Protein AF-A0AAF0D1A7-F1 (afdb_monomer)

InterPro domains:
  IPR000644 CBS domain [PF00571] (4-58)
  IPR000644 CBS domain [PF00571] (69-121)
  IPR000644 CBS domain [PS51371] (8-66)
  IPR000644 CBS domain [PS51371] (73-131)
  IPR000644 CBS domain [SM00116] (11-59)
  IPR000644 CBS domain [SM00116] (76-124)
  IPR010185 NADPH-dependent F420 reductase [TIGR01915] (140-358)
  IPR028939 Pyrroline-5-carboxylate reductase, catalytic, N-terminal [PF03807] (140-241)
  IPR036291 NAD(P)-binding domain superfamily [SSF51735] (140-350)
  IPR046342 CBS domain superfamily [G3DSA:3.10.580.10] (1-123)
  IPR046342 CBS domain superfamily [SSF54631] (1-121)
  IPR051257 Diverse Function CBS-Domain-Containing Protein [PTHR43080] (2-121)

Nearest PDB structures (foldseek):
  2p9m-assembly2_C  TM=9.287E-01  e=1.015E-09  Methanocaldococcus jannaschii DSM 2661
  4o9k-assembly1_B  TM=9.093E-01  e=8.983E-10  Methylococcus capsulatus str. Bath
  2p9m-assembly1_A  TM=9.188E-01  e=2.239E-09  Methanocaldococcus jannaschii DSM 2661
  2yzi-assembly1_A  TM=9.069E-01  e=2.856E-09  Pyrococcus horikoshii
  2o16-assembly2_B  TM=8.679E-01  e=8.545E-09  Vibrio cholerae

Solvent-accessible surface area (backbone atoms only — not comparable to full-atom values): 18966 Å² total; per-residue (Å²): 131,79,32,34,62,80,54,36,40,68,88,68,42,73,44,45,73,72,39,24,41,43,57,50,50,50,48,30,68,78,43,98,41,67,46,30,38,26,22,46,98,84,61,38,77,64,24,37,38,40,59,66,42,53,53,51,38,54,77,69,66,54,56,44,81,74,39,36,37,74,84,62,37,45,67,85,66,65,68,45,49,39,83,36,49,52,64,55,55,51,49,53,26,62,77,70,71,42,62,65,36,42,20,21,51,98,84,60,37,76,64,31,36,39,36,59,63,46,53,66,71,33,69,69,45,59,73,68,76,73,56,60,81,88,62,58,82,65,50,34,34,16,27,34,38,21,84,39,63,49,25,42,7,52,47,52,47,42,23,73,67,60,19,36,31,28,27,12,21,98,43,48,68,61,13,42,55,48,30,52,52,53,44,53,60,37,45,75,72,80,37,90,55,52,62,43,53,27,36,41,49,56,34,41,55,74,27,45,32,38,33,44,44,50,61,52,88,48,50,64,66,48,50,68,63,29,47,92,28,50,39,67,85,24,37,35,39,29,39,38,48,48,70,34,78,43,98,85,72,48,51,36,69,61,89,65,98,60,29,60,43,48,52,51,32,67,71,35,48,88,43,41,32,47,48,32,24,34,59,50,45,58,40,31,77,55,41,61,37,80,85,56,80,40,83,29,49,36,55,36,14,20,75,51,69,67,59,42,52,53,52,38,52,61,40,50,66,36,66,63,32,41,55,39,86,50,51,44,42,83,46,34,43,61,48,36,53,51,27,29,50,37,52,42,52,10,58,77,70,75,39,85,69,48,60,46,72,90,131

Secondary structure (DSSP, 8-state):
--BHHHH-BSS-EEEETT-BHHHHHHHHHHSS-SEEEEE-TTSBEEEEEEHHHHHHHHHTT--TTTSBGGGT-B-SPPEEETTSBHHHHHHHHHHHT-SEEEEE-TTSBEEEEEEHHHHHT-HHHHHTSS--SSS-S--EEEEETTTSHHHHHHHHHHHHTT-EEEEEESSHHHHHHHHHHHHHHHHTTT----EEEEEHHHHTTT-SEEEE-S-GGGHHHHHHHHGGG--TT-EEEE----EEE-TTS-EEE---SS-HHHHHHHHHGGGS-EEEE--TTS-HHHHT-TTS----EEEEEES-HHHHHHHHHHHHTSTT-EEEE--SGGGHHHHHHHHHHHHHHHHHTT-TT------

Sequence (359 aa):
MRTVKDIMIKNFNVVTLGDSIACAYQKMKASNIDTTIVLDKKAQCVGLITIWDLLKAKALSYPFDTTPVEEIMSFPVVTITEDSSIEESISLMMNNRIKNVVVVDSDQRVVGLISAKAIVECEECIVNNKISCTIGRPYKIAIIGGTGKQGRGLALRWGKGGHHILIGSRSLENAKKIAEQLRGNLNSIGVEPKIEAGLNSEVVKDAEIIVLTIPYQSIEELILSIKDGLHEGQIIISPVVPLKMSDGGEMGIERHRISAAEKVYLMTKPLGPETVAAFHTIPAANLSRIEFPLNFDVVVAGNDAKSKKVVMKLISQIPNLRPLDGGSLKNAETLEYLTSLAINIGRKYKKPTIGLKFI

Radius of gyration: 23.68 Å; Cα contacts (8 Å, |Δi|>4): 738; chains: 1; bounding box: 57×47×62 Å

pLDDT: mean 89.88, std 11.33, range [38.16, 98.88]

Organism: Odinarchaeota yellowstonii (strain LCB_4) (NCBI:txid1841599)

Mean predicted aligned error: 13.51 Å

Foldseek 3Di:
DAFLLVQFAQDAAEDEWQQFLVNQVVSVVVDVDQKYFYAYPVQATFFIDGVVLVVVCVVVVPDRRGHTPVVRTDDDAAEDERRHHPLVVLVSCVVVVHFKHFYAYPVNHGRGIDGVVSCVPDPVSVVPPSPCRQPHPAFEEEEAVLLDLQNLLLCLQSQQLAHQYEYEDQDQVSQVVSQVVSQVVQVVVVRRGNYHYDHLQPSLLRGQEYEYPDELVCLVVSCVSNLVSFAANHEYEYLYAQWDQDPVRAIFGDDDPAGSQVVNCVSRVVSHYFTKYKDNFAFSVQSNVQPRARQAEIEIAGDDPVSSVVVQSSQPSRHNYHYDHPYHSRCNNVSSRVNSVQCRVCVVVVNRGDGHDDD

Structure (mmCIF, N/CA/C/O backbone):
data_AF-A0AAF0D1A7-F1
#
_entry.id   AF-A0AAF0D1A7-F1
#
loop_
_atom_site.group_PDB
_atom_site.id
_atom_site.type_symbol
_atom_site.label_atom_id
_atom_site.label_alt_id
_atom_site.label_comp_id
_atom_site.label_asym_id
_atom_site.label_entity_id
_atom_site.label_seq_id
_atom_site.pdbx_PDB_ins_code
_atom_site.Cartn_x
_atom_site.Cartn_y
_atom_site.Cartn_z
_atom_site.occupancy
_atom_site.B_iso_or_equiv
_atom_site.auth_seq_id
_atom_site.auth_comp_id
_atom_site.auth_asym_id
_atom_site.auth_atom_id
_atom_site.pdbx_PDB_model_num
ATOM 1 N N . MET A 1 1 ? -17.229 -21.721 22.197 1.00 63.31 1 MET A N 1
ATOM 2 C CA . MET A 1 1 ? -16.739 -20.666 21.282 1.00 63.31 1 MET A CA 1
ATOM 3 C C . MET A 1 1 ? -16.671 -19.396 22.112 1.00 63.31 1 MET A C 1
ATOM 5 O O . MET A 1 1 ? -17.624 -19.184 22.850 1.00 63.31 1 MET A O 1
ATOM 9 N N . ARG A 1 2 ? -15.558 -18.646 22.096 1.00 78.19 2 ARG A N 1
ATOM 10 C CA . ARG A 1 2 ? -15.461 -17.410 22.893 1.00 78.19 2 ARG A CA 1
ATOM 11 C C . ARG A 1 2 ? -16.502 -16.393 22.425 1.00 78.19 2 ARG A C 1
ATOM 13 O O . ARG A 1 2 ? -16.804 -16.314 21.235 1.00 78.19 2 ARG A O 1
ATOM 20 N N . THR A 1 3 ? -17.014 -15.636 23.375 1.00 91.31 3 THR A N 1
ATOM 21 C CA . THR A 1 3 ? -18.024 -14.591 23.214 1.00 91.31 3 THR A CA 1
ATOM 22 C C . THR A 1 3 ? -17.409 -13.221 23.483 1.00 91.31 3 THR A C 1
ATOM 24 O O . THR A 1 3 ? -16.263 -13.107 23.927 1.00 91.31 3 THR A O 1
ATOM 27 N N . VAL A 1 4 ? -18.172 -12.160 23.230 1.00 93.44 4 VAL A N 1
ATOM 28 C CA . VAL A 1 4 ? -17.793 -10.787 23.589 1.00 93.44 4 VAL A CA 1
ATOM 29 C C . VAL A 1 4 ? -17.446 -10.677 25.081 1.00 93.44 4 VAL A C 1
ATOM 31 O O . VAL A 1 4 ? -16.453 -10.034 25.429 1.00 93.44 4 VAL A O 1
ATOM 34 N N . LYS A 1 5 ? -18.195 -11.356 25.956 1.00 93.81 5 LYS A N 1
ATOM 35 C CA . LYS A 1 5 ? -17.996 -11.378 27.414 1.00 93.81 5 LYS A CA 1
ATOM 36 C C . LYS A 1 5 ? -16.588 -11.785 27.843 1.00 93.81 5 LYS A C 1
ATOM 38 O O . LYS A 1 5 ? -16.088 -11.283 28.852 1.00 93.81 5 LYS A O 1
ATOM 43 N N . ASP A 1 6 ? -15.957 -12.673 27.078 1.00 89.38 6 ASP A N 1
ATOM 44 C CA . ASP A 1 6 ? -14.653 -13.255 27.406 1.00 89.38 6 ASP A CA 1
ATOM 45 C C . ASP A 1 6 ? -13.489 -12.283 27.170 1.00 89.38 6 ASP A C 1
ATOM 47 O O . ASP A 1 6 ? -12.424 -12.446 27.763 1.00 89.38 6 ASP A O 1
ATOM 51 N N . ILE A 1 7 ? -13.674 -11.278 26.304 1.00 90.00 7 ILE A N 1
ATOM 52 C CA . ILE A 1 7 ? -12.601 -10.364 25.869 1.00 90.00 7 ILE A CA 1
ATOM 53 C C . ILE A 1 7 ? -12.942 -8.879 26.016 1.00 90.00 7 ILE A C 1
ATOM 55 O O . ILE A 1 7 ? -12.093 -8.023 25.761 1.00 90.00 7 ILE A O 1
ATOM 59 N N . MET A 1 8 ? -14.176 -8.542 26.397 1.00 92.31 8 MET A N 1
ATOM 60 C CA . MET A 1 8 ? -14.576 -7.152 26.580 1.00 92.31 8 MET A CA 1
ATOM 61 C C . MET A 1 8 ? -13.773 -6.464 27.688 1.00 92.31 8 MET A C 1
ATOM 63 O O . MET A 1 8 ? -13.433 -7.042 28.723 1.00 92.31 8 MET A O 1
ATOM 67 N N . ILE A 1 9 ? -13.537 -5.173 27.497 1.00 90.75 9 ILE A N 1
ATOM 68 C CA . ILE A 1 9 ? -12.948 -4.298 28.499 1.00 90.75 9 ILE A CA 1
ATOM 69 C C . ILE A 1 9 ? -14.042 -3.939 29.504 1.00 90.75 9 ILE A C 1
ATOM 71 O O . ILE A 1 9 ? -15.017 -3.272 29.157 1.00 90.75 9 ILE A O 1
ATOM 75 N N . LYS A 1 10 ? -13.869 -4.371 30.756 1.00 88.38 10 LYS A N 1
ATOM 76 C CA . LYS A 1 10 ? -14.819 -4.112 31.854 1.00 88.38 10 LYS A CA 1
ATOM 77 C C . LYS A 1 10 ? -14.567 -2.795 32.586 1.00 88.38 10 LYS A C 1
ATOM 79 O O . LYS A 1 10 ? -15.481 -2.243 33.180 1.00 88.38 10 LYS A O 1
ATOM 84 N N . ASN A 1 11 ? -13.334 -2.290 32.546 1.00 85.31 11 ASN A N 1
ATOM 85 C CA . ASN A 1 11 ? -12.976 -1.001 33.133 1.00 85.31 11 ASN A CA 1
ATOM 86 C C . ASN A 1 11 ? -12.920 0.058 32.029 1.00 85.31 11 ASN A C 1
ATOM 88 O O . ASN A 1 11 ? -11.871 0.249 31.425 1.00 85.31 11 ASN A O 1
ATOM 92 N N . PHE A 1 12 ? -14.057 0.673 31.715 1.00 89.06 12 PHE A N 1
ATOM 93 C CA . PHE A 1 12 ? -14.204 1.647 30.632 1.00 89.06 12 PHE A CA 1
ATOM 94 C C . PHE A 1 12 ? -14.479 3.053 31.172 1.00 89.06 12 PHE A C 1
ATOM 96 O O . PHE A 1 12 ? -14.993 3.233 32.275 1.00 89.06 12 PHE A O 1
ATOM 103 N N . ASN A 1 13 ? -14.149 4.069 30.374 1.00 92.25 13 ASN A N 1
ATOM 104 C CA . ASN A 1 13 ? -14.410 5.453 30.748 1.00 92.25 13 ASN A CA 1
ATOM 105 C C . ASN A 1 13 ? -15.875 5.804 30.514 1.00 92.25 13 ASN A C 1
ATOM 107 O O . ASN A 1 13 ? -16.437 5.518 29.456 1.00 92.25 13 ASN A O 1
ATOM 111 N N . VAL A 1 14 ? -16.453 6.514 31.474 1.00 93.56 14 VAL A N 1
ATOM 112 C CA . VAL A 1 14 ? -17.823 7.016 31.409 1.00 93.56 14 VAL A CA 1
ATOM 113 C C . VAL A 1 14 ? -17.830 8.502 31.710 1.00 93.56 14 VAL A C 1
ATOM 115 O O . VAL A 1 14 ? -17.121 8.927 32.611 1.00 93.56 14 VAL A O 1
ATOM 118 N N . VAL A 1 15 ? -18.650 9.281 31.022 1.00 95.75 15 VAL A N 1
ATOM 119 C CA . VAL A 1 15 ? -19.052 10.651 31.384 1.00 95.75 15 VAL A CA 1
ATOM 120 C C . VAL A 1 15 ? -20.570 10.750 31.337 1.00 95.75 15 VAL A C 1
ATOM 122 O O . VAL A 1 15 ? -21.240 9.868 30.804 1.00 95.75 15 VAL A O 1
ATOM 125 N N . THR A 1 16 ? -21.113 11.807 31.914 1.00 95.88 16 THR A N 1
ATOM 126 C CA . THR A 1 16 ? -22.546 12.094 31.923 1.00 95.88 16 THR A CA 1
ATOM 127 C C . THR A 1 16 ? -22.865 13.306 31.059 1.00 95.88 16 THR A C 1
ATOM 129 O O . THR A 1 16 ? -21.994 14.136 30.809 1.00 95.88 16 THR A O 1
ATOM 132 N N . LEU A 1 17 ? -24.109 13.409 30.587 1.00 94.31 17 LEU A N 1
ATOM 133 C CA . LEU A 1 17 ? -24.590 14.614 29.899 1.00 94.31 17 LEU A CA 1
ATOM 134 C C . LEU A 1 17 ? -24.310 15.873 30.737 1.00 94.31 17 LEU A C 1
ATOM 136 O O . LEU A 1 17 ? -24.586 15.894 31.939 1.00 94.31 17 LEU A O 1
ATOM 140 N N . GLY A 1 18 ? -23.774 16.909 30.094 1.00 94.06 18 GLY A N 1
ATOM 141 C CA . GLY A 1 18 ? -23.332 18.152 30.725 1.00 94.06 18 GLY A CA 1
ATOM 142 C C . GLY A 1 18 ? -21.882 18.153 31.226 1.0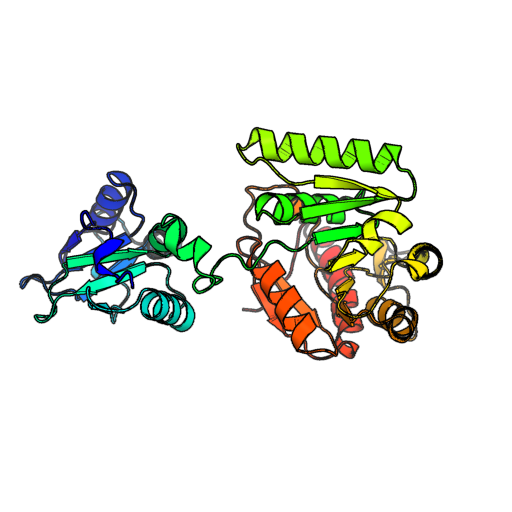0 94.06 18 GLY A C 1
ATOM 143 O O . GLY A 1 18 ? -21.360 19.230 31.513 1.00 94.06 18 GLY A O 1
ATOM 144 N N . ASP A 1 19 ? -21.200 17.000 31.300 1.00 97.25 19 ASP A N 1
ATOM 145 C CA . ASP A 1 19 ? -19.746 16.982 31.511 1.00 97.25 19 ASP A CA 1
ATOM 146 C C . ASP A 1 19 ? -19.040 17.677 30.340 1.00 97.25 19 ASP A C 1
ATOM 148 O O . ASP A 1 19 ? -19.495 17.619 29.200 1.00 97.25 19 ASP A O 1
ATOM 152 N N . SER A 1 20 ? -17.896 18.313 30.594 1.00 97.50 20 SER A N 1
ATOM 153 C CA . SER A 1 20 ? -17.156 19.000 29.536 1.00 97.50 20 SER A CA 1
ATOM 154 C C . SER A 1 20 ? -16.323 18.050 28.669 1.00 97.50 20 SER A C 1
ATOM 156 O O . SER A 1 20 ? -15.913 16.964 29.096 1.00 97.50 20 SER A O 1
ATOM 158 N N . ILE A 1 21 ? -15.975 18.494 27.457 1.00 97.06 21 ILE A N 1
ATOM 159 C CA . ILE A 1 21 ? -14.998 17.814 26.588 1.00 97.06 21 ILE A CA 1
ATOM 160 C C . ILE A 1 21 ? -13.680 17.557 27.343 1.00 97.06 21 ILE A C 1
ATOM 162 O O . ILE A 1 21 ? -13.085 16.482 27.219 1.00 97.06 21 ILE A O 1
ATOM 166 N N . ALA A 1 22 ? -13.228 18.515 28.160 1.00 94.44 22 ALA A N 1
ATOM 167 C CA . ALA A 1 22 ? -12.044 18.362 28.998 1.00 94.44 22 ALA A CA 1
ATOM 168 C C . ALA A 1 22 ? -12.186 17.192 29.986 1.00 94.44 22 ALA A C 1
ATOM 170 O O . ALA A 1 22 ? -11.245 16.410 30.124 1.00 94.44 22 ALA A O 1
ATOM 171 N N . CYS A 1 23 ? -13.352 17.012 30.619 1.00 95.31 23 CYS A N 1
ATOM 172 C CA . CYS A 1 23 ? -13.624 15.873 31.503 1.00 95.31 23 CYS A CA 1
ATOM 173 C C . CYS A 1 23 ? -13.463 14.534 30.760 1.00 95.31 23 CYS A C 1
ATOM 175 O O . CYS A 1 23 ? -12.738 13.648 31.224 1.00 95.31 23 CYS A O 1
ATOM 177 N N . ALA A 1 24 ? -14.049 14.410 29.562 1.00 94.69 24 ALA A N 1
ATOM 178 C CA . ALA A 1 24 ? -13.900 13.216 28.728 1.00 94.69 24 ALA A CA 1
ATOM 179 C C . ALA A 1 24 ? -12.432 12.949 28.352 1.00 94.69 24 ALA A C 1
ATOM 181 O O . ALA A 1 24 ? -11.963 11.814 28.465 1.00 94.69 24 ALA A O 1
ATOM 182 N N . TYR A 1 25 ? -11.689 13.994 27.972 1.00 93.75 25 TYR A N 1
ATOM 183 C CA . TYR A 1 25 ? -10.264 13.896 27.652 1.00 93.75 25 TYR A CA 1
ATOM 184 C C . TYR A 1 25 ? -9.416 13.454 28.853 1.00 93.75 25 TYR A C 1
ATOM 186 O O . TYR A 1 25 ? -8.539 12.605 28.700 1.00 93.75 25 TYR A O 1
ATOM 194 N N . GLN A 1 26 ? -9.681 13.975 30.056 1.00 92.06 26 GLN A N 1
ATOM 195 C CA . GLN A 1 26 ? -8.944 13.567 31.257 1.00 92.06 26 GLN A CA 1
ATOM 196 C C . GLN A 1 26 ? -9.165 12.087 31.583 1.00 92.06 26 GLN A C 1
ATOM 198 O O . GLN A 1 26 ? -8.204 11.403 31.930 1.00 92.06 26 GLN A O 1
ATOM 203 N N . LYS A 1 27 ? -10.384 11.556 31.404 1.00 91.62 27 LYS A N 1
ATOM 204 C CA . LYS A 1 27 ? -10.649 10.118 31.598 1.00 91.62 27 LYS A CA 1
ATOM 205 C C . LYS A 1 27 ? -9.907 9.252 30.576 1.00 91.62 27 LYS A C 1
ATOM 207 O O . LYS A 1 27 ? -9.297 8.253 30.953 1.00 91.62 27 LYS A O 1
ATOM 212 N N . MET A 1 28 ? -9.862 9.673 29.309 1.00 88.19 28 MET A N 1
ATOM 213 C CA . MET A 1 28 ? -9.051 8.992 28.288 1.00 88.19 28 MET A CA 1
ATOM 214 C C . MET A 1 28 ? -7.555 9.049 28.598 1.00 88.19 28 MET A C 1
ATOM 216 O O . MET A 1 28 ? -6.854 8.079 28.364 1.00 88.19 28 MET A O 1
ATOM 220 N N . LYS A 1 29 ? -7.055 10.170 29.133 1.00 85.56 29 LYS A N 1
ATOM 221 C CA . LYS A 1 29 ? -5.639 10.339 29.493 1.00 85.56 29 LYS A CA 1
ATOM 222 C C . LYS A 1 29 ? -5.242 9.523 30.729 1.00 85.56 29 LYS A C 1
ATOM 224 O O . LYS A 1 29 ? -4.109 9.058 30.810 1.00 85.56 29 LYS A O 1
ATOM 229 N N . ALA A 1 30 ? -6.143 9.401 31.703 1.00 81.25 30 ALA A N 1
ATOM 230 C CA . ALA A 1 30 ? -5.919 8.653 32.941 1.00 81.25 30 ALA A CA 1
ATOM 231 C C . ALA A 1 30 ? -6.032 7.130 32.753 1.00 81.25 30 ALA A C 1
ATOM 233 O O . ALA A 1 30 ? -5.569 6.365 33.596 1.00 81.25 30 ALA A O 1
ATOM 234 N N . SER A 1 31 ? -6.648 6.694 31.657 1.00 80.25 31 SER A N 1
ATOM 235 C CA . SER A 1 31 ? -6.778 5.292 31.271 1.00 80.25 31 SER A CA 1
ATOM 236 C C . SER A 1 31 ? -5.968 5.007 30.003 1.00 80.25 31 SER A C 1
ATOM 238 O O . SER A 1 31 ? -5.415 5.903 29.378 1.00 80.25 31 SER A O 1
ATOM 240 N N . ASN A 1 32 ? -5.899 3.741 29.595 1.00 71.38 32 ASN A N 1
ATOM 241 C CA . ASN A 1 32 ? -5.307 3.346 28.311 1.00 71.38 32 ASN A CA 1
ATOM 242 C C . ASN A 1 32 ? -6.381 3.153 27.220 1.00 71.38 32 ASN A C 1
ATOM 244 O O . ASN A 1 32 ? -6.196 2.369 26.287 1.00 71.38 32 ASN A O 1
ATOM 248 N N . ILE A 1 33 ? -7.532 3.819 27.375 1.00 79.38 33 ILE A N 1
ATOM 249 C CA . ILE A 1 33 ? -8.726 3.644 26.545 1.00 79.38 33 ILE A CA 1
ATOM 250 C C . ILE A 1 33 ? -9.061 4.983 25.891 1.00 79.38 33 ILE A C 1
ATOM 252 O O . ILE A 1 33 ? -9.377 5.963 26.559 1.00 79.38 33 ILE A O 1
ATOM 256 N N . ASP A 1 34 ? -9.032 5.006 24.562 1.00 85.56 34 ASP A N 1
ATOM 257 C CA . ASP A 1 34 ? -9.219 6.196 23.721 1.00 85.56 34 ASP A CA 1
ATOM 258 C C . ASP A 1 34 ? -10.690 6.593 23.503 1.00 85.56 34 ASP A C 1
ATOM 260 O O . ASP A 1 34 ? -11.014 7.357 22.589 1.00 85.56 34 ASP A O 1
ATOM 264 N N . THR A 1 35 ? -11.581 6.029 24.317 1.00 89.69 35 THR A N 1
ATOM 265 C CA . THR A 1 35 ? -13.032 6.099 24.169 1.00 89.69 35 THR A CA 1
ATOM 266 C C . THR A 1 35 ? -13.696 6.295 25.521 1.00 89.69 35 THR A C 1
ATOM 268 O O . THR A 1 35 ? -13.297 5.6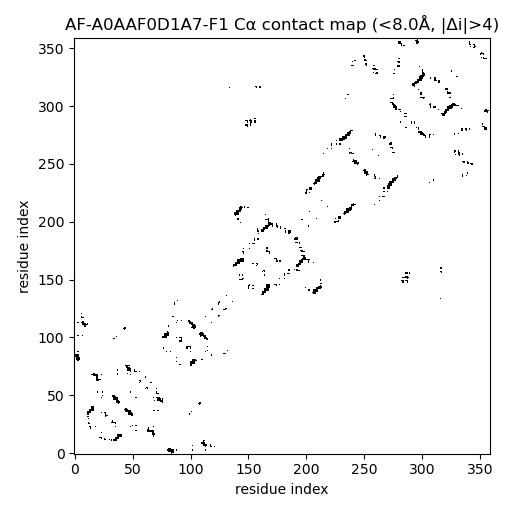87 26.517 1.00 89.69 35 THR A O 1
ATOM 271 N N . THR A 1 36 ? -14.732 7.126 25.529 1.00 94.31 36 THR A N 1
ATOM 272 C CA . THR A 1 36 ? -15.557 7.439 26.690 1.00 94.31 36 THR A CA 1
ATOM 273 C C . THR A 1 36 ? -17.023 7.298 26.306 1.00 94.31 36 THR A C 1
ATOM 275 O O . THR A 1 36 ? -17.469 7.850 25.300 1.00 94.31 36 THR A O 1
ATOM 278 N N . ILE A 1 37 ? -17.773 6.553 27.112 1.00 94.69 37 ILE A N 1
ATOM 279 C CA . ILE A 1 37 ? -19.210 6.347 26.941 1.00 94.69 37 ILE A CA 1
ATOM 280 C C . ILE A 1 37 ? -19.954 7.484 27.642 1.00 94.69 37 ILE A C 1
ATOM 282 O O . ILE A 1 37 ? -19.639 7.816 28.783 1.00 94.69 37 ILE A O 1
ATOM 286 N N . VAL A 1 38 ? -20.937 8.075 26.970 1.00 95.06 38 VAL A N 1
ATOM 287 C CA . VAL A 1 38 ? -21.802 9.112 27.538 1.00 95.06 38 VAL A CA 1
ATOM 288 C C . VAL A 1 38 ? -23.075 8.451 28.053 1.00 95.06 38 VAL A C 1
ATOM 290 O O . VAL A 1 38 ? -23.788 7.789 27.292 1.00 95.06 38 VAL A O 1
ATOM 293 N N . LEU A 1 39 ? -23.343 8.617 29.346 1.00 92.44 39 LEU A N 1
ATOM 294 C CA . LEU A 1 39 ? -24.558 8.141 29.995 1.00 92.44 39 LEU A CA 1
ATOM 295 C C . LEU A 1 39 ? -25.520 9.291 30.296 1.00 92.44 39 LEU A C 1
ATOM 297 O O . LEU A 1 39 ? -25.109 10.418 30.584 1.00 92.44 39 LEU A O 1
ATOM 301 N N . ASP A 1 40 ? -26.813 8.992 30.277 1.00 89.19 40 ASP A N 1
ATOM 302 C CA . ASP A 1 40 ? -27.829 9.889 30.813 1.00 89.19 40 ASP A CA 1
ATOM 303 C C . ASP A 1 40 ? -27.965 9.762 32.344 1.00 89.19 40 ASP A C 1
ATOM 305 O O . ASP A 1 40 ? -27.270 8.992 33.014 1.00 89.19 40 ASP A O 1
ATOM 309 N N . LYS A 1 41 ? -28.915 10.507 32.921 1.00 86.56 41 LYS A N 1
ATOM 310 C CA . LYS A 1 41 ? -29.208 10.477 34.366 1.00 86.56 41 LYS A CA 1
ATOM 311 C C . LYS A 1 41 ? -29.749 9.129 34.865 1.00 86.56 41 LYS A C 1
ATOM 313 O O . LYS A 1 41 ? -29.771 8.908 36.071 1.00 86.56 41 LYS A O 1
ATOM 318 N N . LYS A 1 42 ? -30.211 8.254 33.968 1.00 84.31 42 LYS A N 1
ATOM 319 C CA . LYS A 1 42 ? -30.700 6.900 34.266 1.00 84.31 42 LYS A CA 1
ATOM 320 C C . LYS A 1 42 ? -29.626 5.833 34.018 1.00 84.31 42 LYS A C 1
ATOM 322 O O . LYS A 1 42 ? -29.948 4.648 34.050 1.00 84.31 42 LYS A O 1
ATOM 327 N N . ALA A 1 43 ? -28.374 6.243 33.790 1.00 80.56 43 ALA A N 1
ATOM 328 C CA . ALA A 1 43 ? -27.251 5.378 33.439 1.00 80.56 43 ALA A CA 1
ATOM 329 C C . ALA A 1 43 ? -27.430 4.611 32.112 1.00 80.56 43 ALA A C 1
ATOM 331 O O . ALA A 1 43 ? -26.793 3.578 31.899 1.00 80.56 43 ALA A O 1
ATOM 332 N N . GLN A 1 44 ? -28.268 5.115 31.202 1.00 84.50 44 GLN A N 1
ATOM 333 C CA . GLN A 1 44 ? -28.421 4.568 29.855 1.00 84.50 44 GLN A CA 1
ATOM 334 C C . GLN A 1 44 ? -27.380 5.165 28.912 1.00 84.50 44 GLN A C 1
ATOM 336 O O . GLN A 1 44 ? -27.052 6.348 29.001 1.00 84.50 44 GLN A O 1
ATOM 341 N N . CYS A 1 45 ? -26.865 4.351 27.990 1.00 89.81 45 CYS A N 1
ATOM 342 C CA . CYS A 1 45 ? -25.922 4.808 26.975 1.00 89.81 45 CYS A CA 1
ATOM 343 C C . CYS A 1 45 ? -26.622 5.703 25.951 1.00 89.81 45 CYS A C 1
ATOM 345 O O . CYS A 1 45 ? -27.516 5.249 25.240 1.00 89.81 45 CYS A O 1
ATOM 347 N N . VAL A 1 46 ? -26.191 6.960 25.861 1.00 91.38 46 VAL A N 1
ATOM 348 C CA . VAL A 1 46 ? -26.772 7.958 24.945 1.00 91.38 46 VAL A CA 1
ATOM 349 C C . VAL A 1 46 ? -25.769 8.517 23.942 1.00 91.38 46 VAL A C 1
ATOM 351 O O . VAL A 1 46 ? -26.171 9.160 22.975 1.00 91.38 46 VAL A O 1
ATOM 354 N N . GLY A 1 47 ? -24.478 8.242 24.121 1.00 92.38 47 GLY A N 1
ATOM 355 C CA . GLY A 1 47 ? -23.455 8.670 23.178 1.00 92.38 47 GLY A CA 1
ATOM 356 C C . GLY A 1 47 ? -22.099 8.029 23.413 1.00 92.38 47 GLY A C 1
ATOM 357 O O . GLY A 1 47 ? -21.858 7.348 24.412 1.00 92.38 47 GLY A O 1
ATOM 358 N N . LEU A 1 48 ? -21.196 8.265 22.468 1.00 93.50 48 LEU A N 1
ATOM 359 C CA . LEU A 1 48 ? -19.814 7.811 22.529 1.00 93.50 48 LEU A CA 1
ATOM 360 C C . LEU A 1 48 ? -18.886 8.918 22.027 1.00 93.50 48 LEU A C 1
ATOM 362 O O . LEU A 1 48 ? -19.174 9.569 21.024 1.00 93.50 48 LEU A O 1
ATOM 366 N N . ILE A 1 49 ? -17.776 9.128 22.732 1.00 94.06 49 ILE A N 1
ATOM 367 C CA . ILE A 1 49 ? -16.730 10.089 22.370 1.00 94.06 49 ILE A CA 1
ATOM 368 C C . ILE A 1 49 ? -15.415 9.344 22.234 1.00 94.06 49 ILE A C 1
ATOM 370 O O . ILE A 1 49 ? -15.029 8.572 23.110 1.00 94.06 49 ILE A O 1
ATOM 374 N N . THR A 1 50 ? -14.701 9.620 21.153 1.00 90.44 50 THR A N 1
ATOM 375 C CA . THR A 1 50 ? -13.355 9.120 20.877 1.00 90.44 50 THR A CA 1
ATOM 376 C C . THR A 1 50 ? -12.360 10.270 20.762 1.00 90.44 50 THR A C 1
ATOM 378 O O . THR A 1 50 ? -12.737 11.435 20.620 1.00 90.44 50 THR A O 1
ATOM 381 N N . ILE A 1 51 ? -11.062 9.952 20.722 1.00 87.00 51 ILE A N 1
ATOM 382 C CA . ILE A 1 51 ? -10.016 10.934 20.382 1.00 87.00 51 ILE A CA 1
ATOM 383 C C . ILE A 1 51 ? -10.327 11.676 19.069 1.00 87.00 51 ILE A C 1
ATOM 385 O O . ILE A 1 51 ? -9.979 12.849 18.940 1.00 87.00 51 ILE A O 1
ATOM 389 N N . TRP A 1 52 ? -10.987 11.036 18.096 1.00 84.81 52 TRP A N 1
ATOM 390 C CA . TRP A 1 52 ? -11.312 11.683 16.822 1.00 84.81 52 TRP A CA 1
ATOM 391 C C . TRP A 1 52 ? -12.294 12.845 17.011 1.00 84.81 52 TRP A C 1
ATOM 393 O O . TRP A 1 52 ? -12.096 13.913 16.432 1.00 84.81 52 TRP A O 1
ATOM 403 N N . ASP A 1 53 ? -13.290 12.678 17.879 1.00 89.94 53 ASP A N 1
ATOM 404 C CA . ASP A 1 53 ? -14.268 13.719 18.206 1.00 89.94 53 ASP A CA 1
ATOM 405 C C . ASP A 1 53 ? -13.595 14.894 18.922 1.00 89.94 53 ASP A C 1
ATOM 407 O O . ASP A 1 53 ? -13.825 16.050 18.567 1.00 89.94 53 ASP A O 1
ATOM 411 N N . LEU A 1 54 ? -12.658 14.609 19.836 1.00 91.12 54 LEU A N 1
ATOM 412 C CA . LEU A 1 54 ? -11.837 15.636 20.487 1.00 91.12 54 LEU A CA 1
ATOM 413 C C . LEU A 1 54 ? -10.989 16.408 19.464 1.00 91.12 54 LEU A C 1
ATOM 415 O O . LEU A 1 54 ? -10.934 17.637 19.477 1.00 91.12 54 LEU A O 1
ATOM 419 N N . LEU A 1 55 ? -10.334 15.705 18.537 1.00 84.94 55 LEU A N 1
ATOM 420 C CA . LEU A 1 55 ? -9.540 16.337 17.481 1.00 84.94 55 LEU A CA 1
ATOM 421 C C . LEU A 1 55 ? -10.399 17.215 16.567 1.00 84.94 55 LEU A C 1
ATOM 423 O O . LEU A 1 55 ? -9.979 18.319 16.213 1.00 84.94 55 LEU A O 1
ATOM 427 N N . LYS A 1 56 ? -11.605 16.756 16.221 1.00 82.62 56 LYS A N 1
ATOM 428 C CA . LYS A 1 56 ? -12.578 17.521 15.437 1.00 82.62 56 LYS A CA 1
ATOM 429 C C . LYS A 1 56 ? -13.032 18.772 16.189 1.00 82.62 56 LYS A C 1
ATOM 431 O O . LYS A 1 56 ? -13.005 19.855 15.613 1.00 82.62 56 LYS A O 1
ATOM 436 N N . ALA A 1 57 ? -13.371 18.642 17.471 1.00 86.50 57 ALA A N 1
ATOM 437 C CA . ALA A 1 57 ? -13.755 19.761 18.327 1.00 86.50 57 ALA A CA 1
ATOM 438 C C . ALA A 1 57 ? -12.637 20.813 18.407 1.00 86.50 57 ALA A C 1
ATOM 440 O O . ALA A 1 57 ? -12.882 22.006 18.239 1.00 86.50 57 ALA A O 1
ATOM 441 N N . LYS A 1 58 ? -11.380 20.373 18.552 1.00 87.25 58 LYS A N 1
ATOM 442 C CA . LYS A 1 58 ? -10.214 21.266 18.552 1.00 87.25 58 LYS A CA 1
ATOM 443 C C . LYS A 1 58 ? -10.016 21.972 17.211 1.00 87.25 58 LYS A C 1
ATOM 445 O O . LYS A 1 58 ? -9.720 23.161 17.193 1.00 87.25 58 LYS A O 1
ATOM 450 N N . ALA A 1 59 ? -10.171 21.260 16.094 1.00 80.44 59 ALA A N 1
ATOM 451 C CA . ALA A 1 59 ? -10.053 21.839 14.754 1.00 80.44 59 ALA A CA 1
ATOM 452 C C . ALA A 1 59 ? -11.141 22.887 14.461 1.00 80.44 59 ALA A C 1
ATOM 454 O O . ALA A 1 59 ? -10.916 23.798 13.669 1.00 80.44 59 ALA A O 1
ATOM 455 N N . LEU A 1 60 ? -12.298 22.758 15.112 1.00 87.56 60 LEU A N 1
ATOM 456 C CA . LEU A 1 60 ? -13.423 23.687 15.030 1.00 87.56 60 LEU A CA 1
ATOM 457 C C . LEU A 1 60 ? -13.424 24.734 16.160 1.00 87.56 60 LEU A C 1
ATOM 459 O O . LEU A 1 60 ? -14.382 25.489 16.283 1.00 87.56 60 LEU A O 1
ATOM 463 N N . SER A 1 61 ? -12.355 24.802 16.962 1.00 91.31 61 SER A N 1
ATOM 464 C CA . SER A 1 61 ? -12.174 25.779 18.045 1.00 91.31 61 SER A CA 1
ATOM 465 C C . SER A 1 61 ? -13.253 25.748 19.137 1.00 91.31 61 SER A C 1
ATOM 467 O O . SER A 1 61 ? -13.528 26.776 19.754 1.00 91.31 61 SER A O 1
ATOM 469 N N . TYR A 1 62 ? -13.839 24.580 19.419 1.00 89.56 62 TYR A N 1
ATOM 470 C CA . TYR A 1 62 ? -14.732 24.422 20.571 1.00 89.56 62 TYR A CA 1
ATOM 471 C C . TYR A 1 62 ? -13.960 24.651 21.885 1.00 89.56 62 TYR A C 1
ATOM 473 O O . TYR A 1 62 ? -12.868 24.096 22.047 1.00 89.56 62 TYR A O 1
ATOM 481 N N . PRO A 1 63 ? -14.494 25.426 22.847 1.00 95.19 63 PRO A N 1
ATOM 482 C CA . PRO A 1 63 ? -13.883 25.581 24.167 1.00 95.19 63 PRO A CA 1
ATOM 483 C C . PRO A 1 63 ? -13.963 24.282 24.986 1.00 95.19 63 PRO A C 1
ATOM 485 O O . PRO A 1 63 ? -15.039 23.887 25.428 1.00 95.19 63 PRO A O 1
ATOM 488 N N . PHE A 1 64 ? -12.840 23.602 25.222 1.00 93.94 64 PHE A N 1
ATOM 489 C CA . PHE A 1 64 ? -12.845 22.268 25.852 1.00 93.94 64 PHE A CA 1
ATOM 490 C C . PHE A 1 64 ? -13.380 22.255 27.288 1.00 93.94 64 PHE A C 1
ATOM 492 O O . PHE A 1 64 ? -13.991 21.270 27.700 1.00 93.94 64 PHE A O 1
ATOM 499 N N . ASP A 1 65 ? -13.148 23.325 28.045 1.00 95.81 65 ASP A N 1
ATOM 500 C CA . ASP A 1 65 ? -13.488 23.377 29.469 1.00 95.81 65 ASP A CA 1
ATOM 501 C C . ASP A 1 65 ? -14.985 23.590 29.716 1.00 95.81 65 ASP A C 1
ATOM 503 O O . ASP A 1 65 ? -15.491 23.190 30.762 1.00 95.81 65 ASP A O 1
ATOM 507 N N . THR A 1 66 ? -15.699 24.184 28.754 1.00 95.69 66 THR A N 1
ATOM 508 C CA . THR A 1 66 ? -17.111 24.573 28.907 1.00 95.69 66 THR A CA 1
ATOM 509 C C . THR A 1 66 ? -18.050 23.901 27.915 1.00 95.69 66 THR A C 1
ATOM 511 O O . THR A 1 66 ? -19.248 23.876 28.168 1.00 95.69 66 THR A O 1
ATOM 514 N N . THR A 1 67 ? -17.547 23.389 26.787 1.00 97.00 67 THR A N 1
ATOM 515 C CA . THR A 1 67 ? -18.395 22.694 25.808 1.00 97.00 67 THR A CA 1
ATOM 516 C C . THR A 1 67 ? -18.825 21.352 26.395 1.00 97.00 67 THR A C 1
ATOM 518 O O . THR A 1 67 ? -17.945 20.572 26.784 1.00 97.00 67 THR A O 1
ATOM 521 N N . PRO A 1 68 ? -20.131 21.060 26.464 1.00 97.25 68 PRO A N 1
ATOM 522 C CA . PRO A 1 68 ? -20.624 19.801 26.984 1.00 97.25 68 PRO A CA 1
ATOM 523 C C . PRO A 1 68 ? -20.420 18.659 25.977 1.00 97.25 68 PRO A C 1
ATOM 525 O O . PRO A 1 68 ? -20.385 18.853 24.760 1.00 97.25 68 PRO A O 1
ATOM 528 N N . VAL A 1 69 ? -20.262 17.442 26.490 1.00 96.56 69 VAL A N 1
ATOM 529 C CA . VAL A 1 69 ? -19.965 16.242 25.698 1.00 96.56 69 VAL A CA 1
ATOM 530 C C . VAL A 1 69 ? -21.026 15.930 24.639 1.00 96.56 69 VAL A C 1
ATOM 532 O O . VAL A 1 69 ? -20.684 15.464 23.552 1.00 96.56 69 VAL A O 1
ATOM 535 N N . GLU A 1 70 ? -22.295 16.233 24.903 1.00 95.88 70 GLU A N 1
ATOM 536 C CA . GLU A 1 70 ? -23.402 16.002 23.972 1.00 95.88 70 GLU A CA 1
ATOM 537 C C . GLU A 1 70 ? -23.324 16.803 22.668 1.00 95.88 70 GLU A C 1
ATOM 539 O O . GLU A 1 70 ? -23.907 16.381 21.672 1.00 95.88 70 GLU A O 1
ATOM 544 N N . GLU A 1 71 ? -22.573 17.908 22.627 1.00 94.56 71 GLU A N 1
ATOM 545 C CA . GLU A 1 71 ? -22.388 18.689 21.396 1.00 94.56 71 GLU A CA 1
ATOM 546 C C . GLU A 1 71 ? -21.476 17.993 20.379 1.00 94.56 71 GLU A C 1
ATOM 548 O O . GLU A 1 71 ? -21.536 18.287 19.183 1.00 94.56 71 GLU A O 1
ATOM 553 N N . ILE A 1 72 ? -20.624 17.073 20.840 1.00 92.94 72 ILE A N 1
ATOM 554 C CA . ILE A 1 72 ? -19.621 16.413 19.994 1.00 92.94 72 ILE A CA 1
ATOM 555 C C . ILE A 1 72 ? -19.753 14.892 19.955 1.00 92.94 72 ILE A C 1
ATOM 557 O O . ILE A 1 72 ? -19.083 14.253 19.144 1.00 92.94 72 ILE A O 1
ATOM 561 N N . MET A 1 73 ? -20.565 14.301 20.835 1.00 93.19 73 MET A N 1
ATOM 562 C CA . MET A 1 73 ? -20.712 12.852 20.904 1.00 93.19 73 MET A CA 1
ATOM 563 C C . MET A 1 73 ? -21.340 12.283 19.633 1.00 93.19 73 MET A C 1
ATOM 565 O O . MET A 1 73 ? -22.212 12.883 19.004 1.00 93.19 73 MET A O 1
ATOM 569 N N . SER A 1 74 ? -20.926 11.071 19.284 1.00 87.50 74 SER A N 1
ATOM 570 C CA . SER A 1 74 ? -21.575 10.298 18.233 1.00 87.50 74 SER A CA 1
ATOM 571 C C . SER A 1 74 ? -22.815 9.588 18.782 1.00 87.50 74 SER A C 1
ATOM 573 O O . SER A 1 74 ? -22.755 8.952 19.837 1.00 87.50 74 SER A O 1
ATOM 575 N N . PHE A 1 75 ? -23.920 9.668 18.037 1.00 87.06 75 PHE A N 1
ATOM 576 C CA . PHE A 1 75 ? -25.163 8.930 18.274 1.00 87.06 75 PHE A CA 1
ATOM 577 C C . PHE A 1 75 ? -25.834 8.576 16.923 1.00 87.06 75 PHE A C 1
ATOM 579 O O . PHE A 1 75 ? -25.631 9.309 15.950 1.00 87.06 75 PHE A O 1
ATOM 586 N N . PRO A 1 76 ? -26.638 7.496 16.828 1.00 84.31 76 PRO A N 1
ATOM 587 C CA . PRO A 1 76 ? -26.900 6.485 17.857 1.00 84.31 76 PRO A CA 1
ATOM 588 C C . PRO A 1 76 ? -25.676 5.595 18.118 1.00 84.31 76 PRO A C 1
ATOM 590 O O . PRO A 1 76 ? -24.862 5.355 17.226 1.00 84.31 76 PRO A O 1
ATOM 593 N N . VAL A 1 77 ? -25.535 5.111 19.352 1.00 88.56 77 VAL A N 1
ATOM 594 C CA . VAL A 1 77 ? -24.413 4.241 19.725 1.00 88.56 77 VAL A CA 1
ATOM 595 C C . VAL A 1 77 ? -24.660 2.836 19.191 1.00 88.56 77 VAL A C 1
ATOM 597 O O . VAL A 1 77 ? -25.713 2.249 19.425 1.00 88.56 77 VAL A O 1
ATOM 600 N N . VAL A 1 78 ? -23.674 2.286 18.484 1.00 91.50 78 VAL A N 1
ATOM 601 C CA . VAL A 1 78 ? -23.699 0.882 18.069 1.00 91.50 78 VAL A CA 1
ATOM 602 C C . VAL A 1 78 ? -23.395 0.018 19.289 1.00 91.50 78 VAL A C 1
ATOM 604 O O . VAL A 1 78 ? -22.340 0.166 19.916 1.00 91.50 78 VAL A O 1
ATOM 607 N N . THR A 1 79 ? -24.321 -0.880 19.610 1.00 93.81 79 THR A N 1
ATOM 608 C CA . THR A 1 79 ? -24.234 -1.781 20.759 1.00 93.81 79 THR A CA 1
ATOM 609 C C . THR A 1 79 ? -24.185 -3.246 20.328 1.00 93.81 79 THR A C 1
ATOM 611 O O . THR A 1 79 ? -24.534 -3.595 19.200 1.00 93.81 79 THR A O 1
ATOM 614 N N . ILE A 1 80 ? -23.717 -4.103 21.233 1.00 95.75 80 ILE A N 1
ATOM 615 C CA . ILE A 1 80 ? -23.696 -5.563 21.095 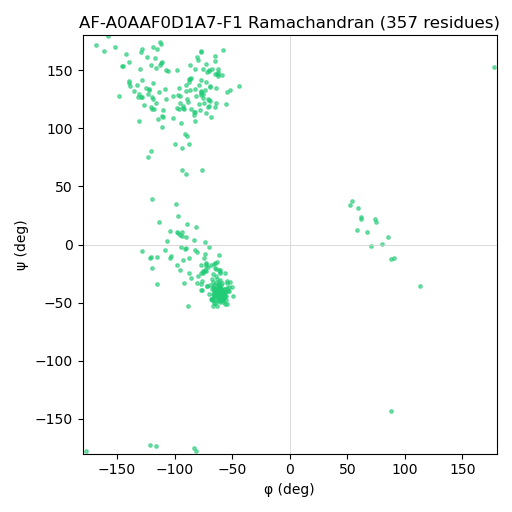1.00 95.75 80 ILE A CA 1
ATOM 616 C C . ILE A 1 80 ? -23.948 -6.206 22.465 1.00 95.75 80 ILE A C 1
ATOM 618 O O . ILE A 1 80 ? -23.660 -5.585 23.487 1.00 95.75 80 ILE A O 1
ATOM 622 N N . THR A 1 81 ? -24.481 -7.427 22.519 1.00 95.81 81 THR A N 1
ATOM 623 C CA . THR A 1 81 ? -24.683 -8.129 23.797 1.00 95.81 81 THR A CA 1
ATOM 624 C C . THR A 1 81 ? -23.434 -8.899 24.221 1.00 95.81 81 THR A C 1
ATOM 626 O O . THR A 1 81 ? -22.622 -9.292 23.381 1.00 95.81 81 THR A O 1
ATOM 629 N N . GLU A 1 82 ? -23.262 -9.142 25.522 1.00 95.00 82 GLU A N 1
ATOM 630 C CA . GLU A 1 82 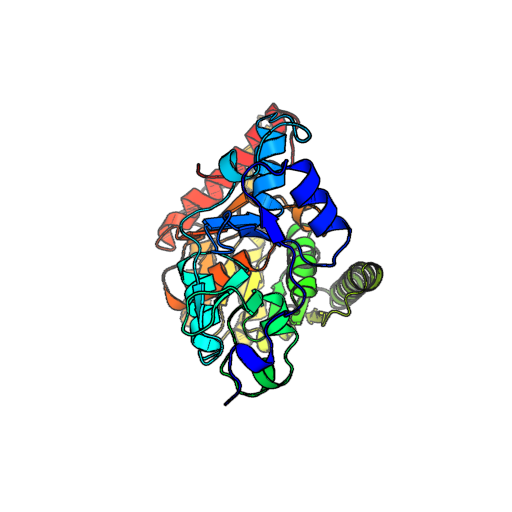? -22.091 -9.876 26.027 1.00 95.00 82 GLU A CA 1
ATOM 631 C C . GLU A 1 82 ? -22.009 -11.331 25.518 1.00 95.00 82 GLU A C 1
ATOM 633 O O . GLU A 1 82 ? -20.911 -11.839 25.293 1.00 95.00 82 GLU A O 1
ATOM 638 N N . ASP A 1 83 ? -23.149 -11.964 25.233 1.00 94.12 83 ASP A N 1
ATOM 639 C CA . ASP A 1 83 ? -23.215 -13.338 24.710 1.00 94.12 83 ASP A CA 1
ATOM 640 C C . ASP A 1 83 ? -22.998 -13.429 23.189 1.00 94.12 83 ASP A C 1
ATOM 642 O O . ASP A 1 83 ? -22.943 -14.525 22.625 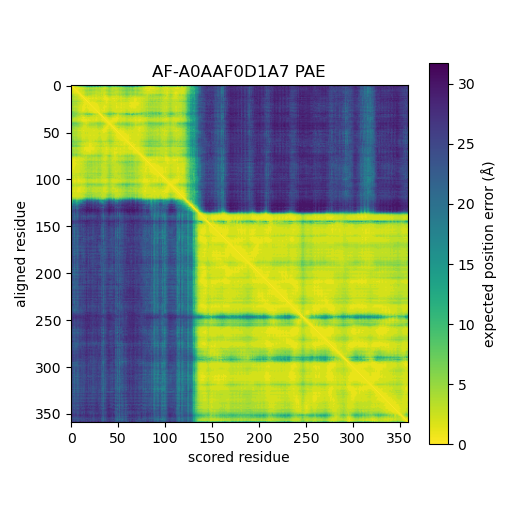1.00 94.12 83 ASP A O 1
ATOM 646 N N . SER A 1 84 ? -22.875 -12.286 22.504 1.00 94.38 84 SER A N 1
ATOM 647 C CA . SER A 1 84 ? -22.662 -12.246 21.057 1.00 94.38 84 SER A CA 1
ATOM 648 C C . SER A 1 84 ? -21.316 -12.858 20.658 1.00 94.38 84 SER A C 1
ATOM 650 O O . SER A 1 84 ? -20.357 -12.928 21.437 1.00 94.38 84 SER A O 1
ATOM 652 N N . SER A 1 85 ? -21.226 -13.275 19.396 1.00 91.44 85 SER A N 1
ATOM 653 C CA . SER A 1 85 ? -19.975 -13.784 18.830 1.00 91.44 85 SER A CA 1
ATOM 654 C C . SER A 1 85 ? -18.966 -12.659 18.579 1.00 91.44 85 SER A C 1
ATOM 656 O O . SER A 1 85 ? -19.320 -11.496 18.363 1.00 91.44 85 SER A O 1
ATOM 658 N N . ILE A 1 86 ? -17.680 -13.003 18.551 1.00 89.88 86 ILE A N 1
ATOM 659 C CA . ILE A 1 86 ? -16.634 -12.024 18.234 1.00 89.88 86 ILE A CA 1
ATOM 660 C C . ILE A 1 86 ? -16.730 -11.608 16.755 1.00 89.88 86 ILE A C 1
ATOM 662 O O . ILE A 1 86 ? -16.528 -10.441 16.424 1.00 89.88 86 ILE A O 1
ATOM 666 N N . GLU A 1 87 ? -17.112 -12.517 15.860 1.00 83.75 87 GLU A N 1
ATOM 667 C CA . GLU A 1 87 ? -17.333 -12.252 14.435 1.00 83.75 87 GLU A CA 1
ATOM 668 C C . GLU A 1 87 ? -18.414 -11.192 14.191 1.00 83.75 87 GLU A C 1
ATOM 670 O O . GLU A 1 87 ? -18.279 -10.337 13.308 1.00 83.75 87 GLU A O 1
ATOM 675 N N . GLU A 1 88 ? -19.470 -11.210 14.999 1.00 88.25 88 GLU A N 1
ATOM 676 C CA . GLU A 1 88 ? -20.527 -10.204 14.962 1.00 88.25 88 GLU A CA 1
ATOM 677 C C . GLU A 1 88 ? -20.000 -8.826 15.375 1.00 88.25 88 GLU A C 1
ATOM 679 O O . GLU A 1 88 ? -20.228 -7.844 14.665 1.00 88.25 88 GLU A O 1
ATOM 684 N N . SER A 1 89 ? -19.187 -8.758 16.437 1.00 90.12 89 SER A N 1
ATOM 685 C CA . SER A 1 89 ? -18.541 -7.505 16.855 1.00 90.12 89 SER A CA 1
ATOM 686 C C . SER A 1 89 ? -17.650 -6.910 15.754 1.00 90.12 89 SER A C 1
ATOM 688 O O . SER A 1 89 ? -17.693 -5.706 15.497 1.00 90.12 89 SER A O 1
ATOM 690 N N . ILE A 1 90 ? -16.910 -7.753 15.025 1.00 85.75 90 ILE A N 1
ATOM 691 C CA . ILE A 1 90 ? -16.069 -7.344 13.891 1.00 85.75 90 ILE A CA 1
ATOM 692 C C . ILE A 1 90 ? -16.928 -6.816 12.747 1.00 85.75 90 ILE A C 1
ATOM 694 O O . ILE A 1 90 ? -16.612 -5.784 12.153 1.00 85.75 90 ILE A O 1
ATOM 698 N N . SER A 1 91 ? -18.019 -7.513 12.439 1.00 80.75 91 SER A N 1
ATOM 699 C CA . SER A 1 91 ? -18.940 -7.121 11.374 1.00 80.75 91 SER A CA 1
ATOM 700 C C . SER A 1 91 ? -19.565 -5.756 11.667 1.00 80.75 91 SER A C 1
ATOM 702 O O . SER A 1 91 ? -19.592 -4.892 10.789 1.00 80.75 91 SER A O 1
ATOM 704 N N . LEU A 1 92 ? -19.977 -5.513 12.917 1.00 83.56 92 LEU A N 1
ATOM 705 C CA . LEU A 1 92 ? -20.462 -4.206 13.364 1.00 83.56 92 LEU A CA 1
ATOM 706 C C . LEU A 1 92 ? -19.386 -3.123 13.236 1.00 83.56 92 LEU A C 1
ATOM 708 O O . LEU A 1 92 ? -19.675 -2.053 12.697 1.00 83.56 92 LEU A O 1
ATOM 712 N N . MET A 1 93 ? -18.149 -3.395 13.660 1.00 86.44 93 MET A N 1
ATOM 713 C CA . MET A 1 93 ? -17.028 -2.457 13.520 1.00 86.44 93 MET A CA 1
ATOM 714 C C . MET A 1 93 ? -16.761 -2.091 12.053 1.00 86.44 93 MET A C 1
ATOM 716 O O . MET A 1 93 ? -16.635 -0.912 11.720 1.00 86.44 93 MET A O 1
ATOM 720 N N . MET A 1 94 ? -16.720 -3.079 11.156 1.00 76.56 94 MET A N 1
ATOM 721 C CA . MET A 1 94 ? -16.452 -2.869 9.729 1.00 76.56 94 MET A CA 1
ATOM 722 C C . MET A 1 94 ? -17.578 -2.105 9.027 1.00 76.56 94 MET A C 1
ATOM 724 O O . MET A 1 94 ? -17.304 -1.143 8.304 1.00 76.56 94 MET A O 1
ATOM 728 N N . ASN A 1 95 ? -18.832 -2.502 9.258 1.00 76.69 95 ASN A N 1
ATOM 729 C CA . ASN A 1 95 ? -19.997 -1.902 8.606 1.00 76.69 95 ASN A CA 1
ATOM 730 C C . ASN A 1 95 ? -20.214 -0.454 9.051 1.00 76.69 95 ASN A C 1
ATOM 732 O O . ASN A 1 95 ? -20.526 0.402 8.225 1.00 76.69 95 ASN A O 1
ATOM 736 N N . ASN A 1 96 ? -19.981 -0.167 10.334 1.00 76.38 96 ASN A N 1
ATOM 737 C CA . ASN A 1 96 ? -20.137 1.176 10.893 1.00 76.38 96 ASN A CA 1
ATOM 738 C C . ASN A 1 96 ? -18.842 2.005 10.840 1.00 76.38 96 ASN A C 1
ATOM 740 O O . ASN A 1 96 ? -18.855 3.183 11.182 1.00 76.38 96 ASN A O 1
ATOM 744 N N . ARG A 1 97 ? -17.724 1.417 10.385 1.00 80.50 97 ARG A N 1
ATOM 745 C CA . ARG A 1 97 ? -16.385 2.040 10.333 1.00 80.50 97 ARG A CA 1
ATOM 746 C C . ARG A 1 97 ? -15.922 2.594 11.688 1.00 80.50 97 ARG A C 1
ATOM 748 O O . ARG A 1 97 ? -15.252 3.624 11.750 1.00 80.50 97 ARG A O 1
ATOM 755 N N . ILE A 1 98 ? -16.252 1.885 12.764 1.00 82.81 98 ILE A N 1
ATOM 756 C CA . ILE A 1 98 ? -15.891 2.217 14.147 1.00 82.81 98 ILE A CA 1
ATOM 757 C C . ILE A 1 98 ? -14.909 1.188 14.702 1.00 82.81 98 ILE A C 1
ATOM 759 O O . ILE A 1 98 ? -14.866 0.046 14.256 1.00 82.81 98 ILE A O 1
ATOM 763 N N . LYS A 1 99 ? -14.101 1.593 15.684 1.00 84.62 99 LYS A N 1
ATOM 764 C CA . LYS A 1 99 ? -13.108 0.708 16.318 1.00 84.62 99 LYS A CA 1
ATOM 765 C C . LYS A 1 99 ? -13.607 0.046 17.596 1.00 84.62 99 LYS A C 1
ATOM 767 O O . LYS A 1 99 ? -13.039 -0.962 18.003 1.00 84.62 99 LYS A O 1
ATOM 772 N N . ASN A 1 100 ? -14.619 0.635 18.223 1.00 88.56 100 ASN A N 1
ATOM 773 C CA . ASN A 1 100 ? -15.107 0.263 19.541 1.00 88.56 100 ASN A CA 1
ATOM 774 C C . ASN A 1 100 ? -16.630 0.145 19.486 1.00 88.56 100 ASN A C 1
ATOM 776 O O . ASN A 1 100 ? -17.284 0.981 18.864 1.00 88.56 100 ASN A O 1
ATOM 780 N N . VAL A 1 101 ? -17.170 -0.889 20.122 1.00 92.94 101 VAL A N 1
ATOM 781 C CA . VAL A 1 101 ? -18.607 -1.167 20.217 1.00 92.94 101 VAL A CA 1
ATOM 782 C C . VAL A 1 101 ? -18.958 -1.300 21.694 1.00 92.94 101 VAL A C 1
ATOM 784 O O . VAL A 1 101 ? -18.226 -1.942 22.455 1.00 92.94 101 VAL A O 1
ATOM 787 N N . VAL A 1 102 ? -20.052 -0.668 22.112 1.00 94.50 102 VAL A N 1
ATOM 788 C CA . VAL A 1 102 ? -20.505 -0.715 23.507 1.00 94.50 102 VAL A CA 1
ATOM 789 C C . VAL A 1 102 ? -21.186 -2.053 23.771 1.00 94.50 102 VAL A C 1
ATOM 791 O O . VAL A 1 102 ? -22.052 -2.471 23.008 1.00 94.50 102 VAL A O 1
ATOM 794 N N . VAL A 1 103 ? -20.789 -2.729 24.847 1.00 95.38 103 VAL A N 1
ATOM 795 C CA . VAL A 1 103 ? -21.379 -4.006 25.251 1.00 95.38 103 VAL A CA 1
ATOM 796 C C . VAL A 1 103 ? -22.467 -3.745 26.280 1.00 95.38 103 VAL A C 1
ATOM 798 O O . VAL A 1 103 ? -22.220 -3.070 27.284 1.00 95.38 103 VAL A O 1
ATOM 801 N N . VAL A 1 104 ? -23.656 -4.284 26.031 1.00 93.06 104 VAL A N 1
ATOM 802 C CA . VAL A 1 104 ? -24.824 -4.152 26.905 1.00 93.06 104 VAL A CA 1
ATOM 803 C C . VAL A 1 104 ? -25.332 -5.508 27.394 1.00 93.06 104 VAL A C 1
ATOM 805 O O . VAL A 1 104 ? -25.117 -6.532 26.744 1.00 93.06 104 VAL A O 1
ATOM 808 N N . ASP A 1 105 ? -25.994 -5.520 28.548 1.00 91.69 105 ASP A N 1
ATOM 809 C CA . ASP A 1 105 ? -26.735 -6.684 29.044 1.00 91.69 105 ASP A CA 1
ATOM 810 C C . ASP A 1 105 ? -28.152 -6.775 28.437 1.00 91.69 105 ASP A C 1
ATOM 812 O O . ASP A 1 105 ? -28.544 -5.988 27.567 1.00 91.69 105 ASP A O 1
ATOM 816 N N . SER A 1 106 ? -28.941 -7.749 28.902 1.00 87.88 106 SER A N 1
ATOM 817 C CA . SER A 1 106 ? -30.345 -7.931 28.506 1.00 87.88 106 SER A CA 1
ATOM 818 C C . SER A 1 106 ? -31.241 -6.732 28.836 1.00 87.88 106 SER A C 1
ATOM 820 O O . SER A 1 106 ? -32.259 -6.538 28.175 1.00 87.88 106 SER A O 1
ATOM 822 N N . ASP A 1 107 ? -30.851 -5.916 29.816 1.00 85.81 107 ASP A N 1
ATOM 823 C CA . ASP A 1 107 ? -31.576 -4.732 30.279 1.00 85.81 107 ASP A CA 1
ATOM 824 C C . ASP A 1 107 ? -31.090 -3.442 29.583 1.00 85.81 107 ASP A C 1
ATOM 826 O O . ASP A 1 107 ? -31.456 -2.341 30.001 1.00 85.81 107 ASP A O 1
ATOM 830 N N . GLN A 1 108 ? -30.265 -3.555 28.529 1.00 83.81 108 GLN A N 1
ATOM 831 C CA . GLN A 1 108 ? -29.633 -2.435 27.811 1.00 83.81 108 GLN A CA 1
ATOM 832 C C . GLN A 1 108 ? -28.688 -1.579 28.672 1.00 83.81 108 GLN A C 1
ATOM 834 O O . GLN A 1 108 ? -28.391 -0.428 28.335 1.00 83.81 108 GLN A O 1
ATOM 839 N N . ARG A 1 109 ? -28.178 -2.121 29.780 1.00 87.44 109 ARG A N 1
ATOM 840 C CA . ARG A 1 109 ? -27.184 -1.435 30.612 1.00 87.44 109 ARG A CA 1
ATOM 841 C C . ARG A 1 109 ? -25.796 -1.722 30.083 1.00 87.44 109 ARG A C 1
ATOM 843 O O . ARG A 1 109 ? -25.501 -2.831 29.654 1.00 87.44 109 ARG A O 1
ATOM 850 N N . VAL A 1 110 ? -24.926 -0.721 30.139 1.00 91.62 110 VAL A N 1
ATOM 851 C CA . VAL A 1 110 ? -23.538 -0.862 29.693 1.00 91.62 110 VAL A CA 1
ATOM 852 C C . VAL A 1 110 ? -22.770 -1.755 30.661 1.00 91.62 110 VAL A C 1
ATOM 854 O O . VAL A 1 110 ? -22.607 -1.412 31.830 1.00 91.62 110 VAL A O 1
ATOM 857 N N . VAL A 1 111 ? -22.251 -2.869 30.151 1.00 93.25 111 VAL A N 1
ATOM 858 C CA . VAL A 1 111 ? -21.448 -3.838 30.917 1.00 93.25 111 VAL A CA 1
ATOM 859 C C . VAL A 1 111 ? -20.005 -3.938 30.430 1.00 93.25 111 VAL A C 1
ATOM 861 O O . VAL A 1 111 ? -19.162 -4.526 31.109 1.00 93.25 111 VAL A O 1
ATOM 864 N N . GLY A 1 112 ? -19.687 -3.336 29.283 1.00 93.06 112 GLY A N 1
ATOM 865 C CA . GLY A 1 112 ? -18.330 -3.339 28.760 1.00 93.06 112 GLY A CA 1
ATOM 866 C C . GLY A 1 112 ? -18.143 -2.536 27.482 1.00 93.06 112 GLY A C 1
ATOM 867 O O . GLY A 1 112 ? -19.061 -1.923 26.938 1.00 93.06 112 GLY A O 1
ATOM 868 N N . LEU A 1 113 ? -16.916 -2.585 26.980 1.00 93.06 113 LEU A N 1
ATOM 869 C CA . LEU A 1 113 ? -16.532 -2.072 25.672 1.00 93.06 113 LEU A CA 1
ATOM 870 C C . LEU A 1 113 ? -15.719 -3.147 24.954 1.00 93.06 113 LEU A C 1
ATOM 872 O O . LEU A 1 113 ? -14.716 -3.620 25.488 1.00 93.06 113 LEU A O 1
ATOM 876 N N . ILE A 1 114 ? -16.104 -3.518 23.736 1.00 93.12 114 ILE A N 1
ATOM 877 C CA . ILE A 1 114 ? -15.268 -4.368 22.886 1.00 93.12 114 ILE A CA 1
ATOM 878 C C . ILE A 1 114 ? -14.567 -3.498 21.847 1.00 93.12 114 ILE A C 1
ATOM 880 O O . ILE A 1 114 ? -15.195 -2.695 21.157 1.00 93.12 114 ILE A O 1
ATOM 884 N N . SER A 1 115 ? -13.245 -3.630 21.761 1.00 87.94 115 SER A N 1
ATOM 885 C CA . SER A 1 115 ? -12.403 -2.858 20.845 1.00 87.94 115 SER A CA 1
ATOM 886 C C . SER A 1 115 ? -11.727 -3.766 19.830 1.00 87.94 115 SER A C 1
ATOM 888 O O . SER A 1 115 ? -11.391 -4.912 20.133 1.00 87.94 115 SER A O 1
ATOM 890 N N . ALA A 1 116 ? -11.434 -3.233 18.644 1.00 84.75 116 ALA A N 1
ATOM 891 C CA . ALA A 1 116 ? -10.612 -3.925 17.654 1.00 84.75 116 ALA A CA 1
ATOM 892 C C . ALA A 1 116 ? -9.252 -4.351 18.242 1.00 84.75 116 ALA A C 1
ATOM 894 O O . ALA A 1 116 ? -8.718 -5.390 17.867 1.00 84.75 116 ALA A O 1
ATOM 895 N N . LYS A 1 117 ? -8.711 -3.576 19.195 1.00 81.50 117 LYS A N 1
ATOM 896 C CA . LYS A 1 117 ? -7.483 -3.906 19.927 1.00 81.50 117 LYS A CA 1
ATOM 897 C C . LYS A 1 117 ? -7.661 -5.142 20.816 1.00 81.50 117 LYS A C 1
ATOM 899 O O . LYS A 1 117 ? -6.878 -6.072 20.682 1.00 81.50 117 LYS A O 1
ATOM 904 N N . ALA A 1 118 ? -8.706 -5.185 21.645 1.00 83.75 118 ALA A N 1
ATOM 905 C CA . ALA A 1 118 ? -8.995 -6.329 22.518 1.00 83.75 118 ALA A CA 1
ATOM 906 C C . ALA A 1 118 ? -9.218 -7.627 21.721 1.00 83.75 118 ALA A C 1
ATOM 908 O O . ALA A 1 118 ? -8.809 -8.705 22.143 1.00 83.75 118 ALA A O 1
ATOM 909 N N . ILE A 1 119 ? -9.816 -7.516 20.531 1.00 84.12 119 ILE A N 1
ATOM 910 C CA . ILE A 1 119 ? -9.990 -8.645 19.611 1.00 84.12 119 ILE A CA 1
ATOM 911 C C . ILE A 1 119 ? -8.639 -9.149 19.082 1.00 84.12 119 ILE A C 1
ATOM 913 O O . ILE A 1 119 ? -8.431 -10.357 19.003 1.00 84.12 119 ILE A O 1
ATOM 917 N N . VAL A 1 120 ? -7.726 -8.240 18.721 1.00 72.44 120 VAL A N 1
ATOM 918 C CA . VAL A 1 120 ? -6.386 -8.584 18.212 1.00 72.44 120 VAL A CA 1
ATOM 919 C C . VAL A 1 120 ? -5.477 -9.133 19.313 1.00 72.44 120 VAL A C 1
ATOM 921 O O . VAL A 1 120 ? -4.693 -10.030 19.047 1.00 72.44 120 VAL A O 1
ATOM 924 N N . GLU A 1 121 ? -5.576 -8.640 20.546 1.00 70.50 121 GLU A N 1
ATOM 925 C CA . GLU A 1 121 ? -4.776 -9.131 21.683 1.00 70.50 121 GLU A CA 1
ATOM 926 C C . GLU A 1 121 ? -5.237 -10.512 22.193 1.00 70.50 121 GLU A C 1
ATOM 928 O O . GLU A 1 121 ? -4.558 -11.136 23.006 1.00 70.50 121 GLU A O 1
ATOM 933 N N . CYS A 1 122 ? -6.368 -11.026 21.704 1.00 67.31 122 CYS A N 1
ATOM 934 C CA . CYS A 1 122 ? -6.860 -12.355 22.044 1.00 67.31 122 CYS A CA 1
ATOM 935 C C . CYS A 1 122 ? -6.172 -13.444 21.193 1.00 67.31 122 CYS A C 1
ATOM 937 O O . CYS A 1 122 ? -6.492 -13.631 20.019 1.00 67.31 122 CYS A O 1
ATOM 939 N N . GLU A 1 123 ? -5.257 -14.210 21.796 1.00 52.75 123 GLU A N 1
ATOM 940 C CA . GLU A 1 123 ? -4.436 -15.227 21.112 1.00 52.75 123 GLU A CA 1
ATOM 941 C C . GLU A 1 123 ? -5.260 -16.308 20.374 1.00 52.75 123 GLU A C 1
ATOM 943 O O . GLU A 1 123 ? -4.933 -16.676 19.248 1.00 52.75 123 GLU A O 1
ATOM 948 N N . GLU A 1 124 ? -6.386 -16.775 20.928 1.00 50.28 124 GLU A N 1
ATOM 949 C CA . GLU A 1 124 ? -7.233 -17.800 20.280 1.00 50.28 124 GLU A CA 1
ATOM 950 C C . GLU A 1 124 ? -8.076 -17.266 19.108 1.00 50.28 124 GLU A C 1
ATOM 952 O O . GLU A 1 124 ? -8.418 -18.029 18.197 1.00 50.28 124 GLU A O 1
ATOM 957 N N . CYS A 1 125 ? -8.384 -15.963 19.089 1.00 44.25 125 CYS A N 1
ATOM 958 C CA . CYS A 1 125 ? -9.051 -15.313 17.956 1.00 44.25 125 CYS A CA 1
ATOM 959 C C . CYS A 1 125 ? -8.189 -15.383 16.689 1.00 44.25 125 CYS A C 1
ATOM 961 O O . CYS A 1 125 ? -8.707 -15.538 15.581 1.00 44.25 125 CYS A O 1
ATOM 963 N N . ILE A 1 126 ? -6.868 -15.313 16.867 1.00 46.47 126 ILE A N 1
ATOM 964 C CA . ILE A 1 126 ? -5.879 -15.365 15.790 1.00 46.47 126 ILE A CA 1
ATOM 965 C C . ILE A 1 126 ? -5.699 -16.805 15.280 1.00 46.47 126 ILE A C 1
ATOM 967 O O . ILE A 1 126 ? -5.586 -17.022 14.073 1.00 46.47 126 ILE A O 1
ATOM 971 N N . VAL A 1 127 ? -5.704 -17.797 16.177 1.00 43.56 127 VAL A N 1
ATOM 972 C CA . VAL A 1 127 ? -5.319 -19.187 15.862 1.00 43.56 127 VAL A CA 1
ATOM 973 C C . VAL A 1 127 ? -6.435 -19.982 15.162 1.00 43.56 127 VAL A C 1
ATOM 975 O O . VAL A 1 127 ? -6.142 -20.851 14.345 1.00 43.56 127 VAL A O 1
ATOM 978 N N . ASN A 1 128 ? -7.714 -19.647 15.375 1.00 39.53 128 ASN A N 1
ATOM 979 C CA . ASN A 1 128 ? -8.846 -20.388 14.791 1.00 39.53 128 ASN A CA 1
ATOM 980 C C . ASN A 1 128 ? -9.317 -19.907 13.403 1.00 39.53 128 ASN A C 1
ATOM 982 O O . ASN A 1 128 ? -10.419 -20.247 12.974 1.00 39.53 128 ASN A O 1
ATOM 986 N N . ASN A 1 129 ? -8.501 -19.140 12.670 1.00 41.97 129 ASN A N 1
ATOM 987 C CA . ASN A 1 129 ? -8.754 -18.758 11.269 1.00 41.97 129 ASN A CA 1
ATOM 988 C C . ASN A 1 129 ? -10.081 -17.995 11.010 1.00 41.97 129 ASN A C 1
ATOM 990 O O . ASN A 1 129 ? -10.484 -17.831 9.859 1.00 41.97 129 ASN A O 1
ATOM 994 N N . LYS A 1 130 ? -10.763 -17.510 12.059 1.00 39.62 130 LYS A N 1
ATOM 995 C CA . LYS A 1 130 ? -12.042 -16.779 11.958 1.00 39.62 130 LYS A CA 1
ATOM 996 C C . LYS A 1 130 ? -11.924 -15.267 12.148 1.00 39.62 130 LYS A C 1
ATOM 998 O O . LYS A 1 130 ? -12.851 -14.543 11.801 1.00 39.62 130 LYS A O 1
ATOM 1003 N N . ILE A 1 131 ? -10.775 -14.760 12.602 1.00 39.91 131 ILE A N 1
ATOM 1004 C CA . ILE A 1 131 ? -10.531 -13.319 12.752 1.00 39.91 131 ILE A CA 1
ATOM 1005 C C . ILE A 1 131 ? -9.297 -12.934 11.930 1.00 39.91 131 ILE A C 1
ATOM 1007 O O . ILE A 1 131 ? -8.206 -12.697 12.428 1.00 39.91 131 ILE A O 1
ATOM 1011 N N . SER A 1 132 ? -9.495 -12.869 10.612 1.00 38.16 132 SER A N 1
ATOM 1012 C CA . SER A 1 132 ? -8.539 -12.336 9.624 1.00 38.16 132 SER A CA 1
ATOM 1013 C C . SER A 1 132 ? -8.901 -10.885 9.234 1.00 38.16 132 SER A C 1
ATOM 1015 O O . SER A 1 132 ? -8.788 -10.483 8.066 1.00 38.16 132 SER A O 1
ATOM 1017 N N . CYS A 1 133 ? -9.423 -10.090 10.170 1.00 38.69 133 CYS A N 1
ATOM 1018 C CA . CYS A 1 133 ? -10.219 -8.919 9.784 1.00 38.69 133 CYS A CA 1
ATOM 1019 C C . CYS A 1 133 ? -9.530 -7.552 9.888 1.00 38.69 133 CYS A C 1
ATOM 1021 O O . CYS A 1 133 ? -10.028 -6.618 9.268 1.00 38.69 133 CYS A O 1
AT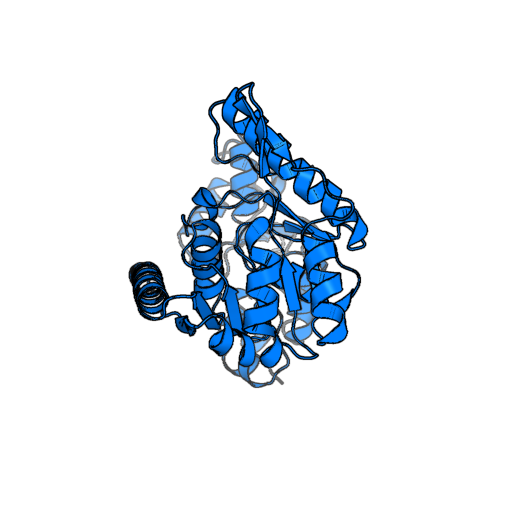OM 1023 N N . THR A 1 134 ? -8.346 -7.422 10.497 1.00 41.44 134 THR A N 1
ATOM 1024 C CA . THR A 1 134 ? -7.607 -6.133 10.460 1.00 41.44 134 THR A CA 1
ATOM 1025 C C . THR A 1 134 ? -6.281 -6.225 9.713 1.00 41.44 134 THR A C 1
ATOM 1027 O O . THR A 1 134 ? -5.892 -5.305 8.998 1.00 41.44 134 THR A O 1
ATOM 1030 N N . ILE A 1 135 ? -5.614 -7.371 9.790 1.00 46.53 135 ILE A N 1
ATOM 1031 C CA . ILE A 1 135 ? -4.380 -7.656 9.066 1.00 46.53 135 ILE A CA 1
ATOM 1032 C C . ILE A 1 135 ? -4.644 -9.019 8.437 1.00 46.53 135 ILE A C 1
ATOM 1034 O O . ILE A 1 135 ? -4.780 -10.014 9.139 1.00 46.53 135 ILE A O 1
ATOM 1038 N N . GLY A 1 136 ? -4.869 -9.063 7.119 1.00 53.97 136 GLY A N 1
ATOM 1039 C CA . GLY A 1 136 ? -4.905 -10.362 6.438 1.00 53.97 136 GLY A CA 1
ATOM 1040 C C . GLY A 1 136 ? -3.577 -11.089 6.656 1.00 53.97 136 GLY A C 1
ATOM 1041 O O . GLY A 1 136 ? -2.611 -10.456 7.081 1.00 53.97 136 GLY A O 1
ATOM 1042 N N . ARG A 1 137 ? -3.503 -12.389 6.343 1.00 75.19 137 ARG A N 1
ATOM 1043 C CA . ARG A 1 137 ? -2.218 -13.107 6.380 1.00 75.19 137 ARG A CA 1
ATOM 1044 C C . ARG A 1 137 ? -1.102 -12.255 5.739 1.00 75.19 137 ARG A C 1
ATOM 1046 O O . ARG A 1 137 ? -1.358 -11.646 4.692 1.00 75.19 137 ARG A O 1
ATOM 1053 N N . PRO A 1 138 ? 0.097 -12.172 6.341 1.00 87.19 138 PRO A N 1
ATOM 1054 C CA . PRO A 1 138 ? 1.196 -11.426 5.751 1.00 87.19 138 PRO A CA 1
ATOM 1055 C C . PRO A 1 138 ? 1.494 -11.918 4.334 1.00 87.19 138 PRO A C 1
ATOM 1057 O O . PRO A 1 138 ? 1.799 -13.091 4.137 1.00 87.19 138 PRO A O 1
ATOM 1060 N N . TYR A 1 139 ? 1.406 -11.023 3.353 1.00 95.50 139 TYR A N 1
ATOM 1061 C CA . TYR A 1 139 ? 1.908 -11.291 2.005 1.00 95.50 139 TYR A CA 1
ATOM 1062 C C . TYR A 1 139 ? 3.437 -11.296 1.964 1.00 95.50 139 TYR A C 1
ATOM 1064 O O . TYR A 1 139 ? 4.079 -10.510 2.672 1.00 95.50 139 TYR A O 1
ATOM 1072 N N . LYS A 1 140 ? 3.996 -12.115 1.068 1.00 98.06 140 LYS A N 1
ATOM 1073 C CA . LYS A 1 1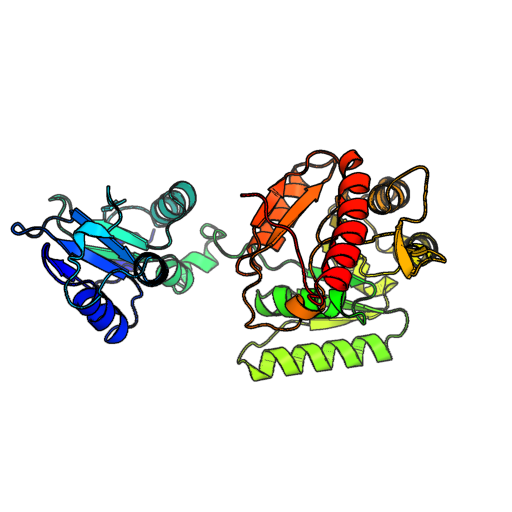40 ? 5.361 -11.934 0.556 1.00 98.06 140 LYS A CA 1
ATOM 1074 C C . LYS A 1 140 ? 5.354 -10.893 -0.566 1.00 98.06 140 LYS A C 1
ATOM 1076 O O . LYS A 1 140 ? 4.749 -11.114 -1.616 1.00 98.06 140 LYS A O 1
ATOM 1081 N N . ILE A 1 141 ? 5.995 -9.751 -0.327 1.00 98.62 141 ILE A N 1
ATOM 1082 C CA . ILE A 1 141 ? 5.998 -8.590 -1.222 1.00 98.62 141 ILE A CA 1
ATOM 1083 C C . ILE A 1 141 ? 7.416 -8.358 -1.747 1.00 98.62 141 ILE A C 1
ATOM 1085 O O . ILE A 1 141 ? 8.280 -7.876 -1.013 1.00 98.62 141 ILE A O 1
ATOM 1089 N N . ALA A 1 142 ? 7.647 -8.649 -3.026 1.00 98.62 142 ALA A N 1
ATOM 1090 C CA . ALA A 1 142 ? 8.876 -8.271 -3.711 1.00 98.62 142 ALA A CA 1
ATOM 1091 C C . ALA A 1 142 ? 8.819 -6.815 -4.174 1.00 98.62 142 ALA A C 1
ATOM 1093 O O . ALA A 1 142 ? 7.894 -6.401 -4.872 1.00 98.62 142 ALA A O 1
ATOM 1094 N N . ILE A 1 143 ? 9.836 -6.033 -3.820 1.00 98.31 143 ILE A N 1
ATOM 1095 C CA . ILE A 1 143 ? 9.982 -4.640 -4.250 1.00 98.31 143 ILE A CA 1
ATOM 1096 C C . ILE A 1 143 ? 11.166 -4.561 -5.210 1.00 98.31 143 ILE A C 1
ATOM 1098 O O . ILE A 1 143 ? 12.331 -4.552 -4.802 1.00 98.31 143 ILE A O 1
ATOM 1102 N N . ILE A 1 144 ? 10.850 -4.505 -6.500 1.00 97.50 144 ILE A N 1
ATOM 1103 C CA . ILE A 1 144 ? 11.812 -4.528 -7.597 1.00 97.50 144 ILE A CA 1
ATOM 1104 C C . ILE A 1 144 ? 12.244 -3.105 -7.932 1.00 97.50 144 ILE A C 1
ATOM 1106 O O . ILE A 1 144 ? 11.417 -2.226 -8.164 1.00 97.50 144 ILE A O 1
ATOM 1110 N N . GLY A 1 145 ? 13.555 -2.856 -7.918 1.00 86.38 145 GLY A N 1
ATOM 1111 C CA . GLY A 1 145 ? 14.065 -1.482 -7.861 1.00 86.38 145 GLY A CA 1
ATOM 1112 C C . GLY A 1 145 ? 13.895 -0.859 -6.470 1.00 86.38 145 GLY A C 1
ATOM 1113 O O . GLY A 1 145 ? 13.908 0.365 -6.324 1.00 86.38 145 GLY A O 1
ATOM 1114 N N . GLY A 1 146 ? 13.760 -1.693 -5.430 1.00 75.94 146 GLY A N 1
ATOM 1115 C CA . GLY A 1 146 ? 13.508 -1.277 -4.047 1.00 75.94 146 GLY A CA 1
ATOM 1116 C C . GLY A 1 146 ? 14.595 -0.398 -3.422 1.00 75.94 146 GLY A C 1
ATOM 1117 O O . GLY A 1 146 ? 14.393 0.187 -2.360 1.00 75.94 146 GLY A O 1
ATOM 1118 N N . THR A 1 147 ? 15.739 -0.243 -4.090 1.00 79.81 147 THR A N 1
ATOM 1119 C CA . THR A 1 147 ? 16.827 0.647 -3.676 1.00 79.81 147 THR A CA 1
ATOM 1120 C C . THR A 1 147 ? 16.502 2.133 -3.884 1.00 79.81 147 THR A C 1
ATOM 1122 O O . THR A 1 147 ? 17.164 2.981 -3.275 1.00 79.81 147 THR A O 1
ATOM 1125 N N . GLY A 1 148 ? 15.480 2.469 -4.683 1.00 86.38 148 GLY A N 1
ATOM 1126 C CA . GLY A 1 148 ? 14.985 3.832 -4.893 1.00 86.38 148 GLY A CA 1
ATOM 1127 C C . GLY A 1 148 ? 14.120 4.367 -3.741 1.00 86.38 148 GLY A C 1
ATOM 1128 O O . GLY A 1 148 ? 13.647 3.620 -2.888 1.00 86.38 148 GLY A O 1
ATOM 1129 N N . LYS A 1 149 ? 13.880 5.688 -3.710 1.00 91.62 149 LYS A N 1
ATOM 1130 C CA . LYS A 1 149 ? 13.154 6.357 -2.606 1.00 91.62 149 LYS A CA 1
ATOM 1131 C C . LYS A 1 149 ? 11.745 5.787 -2.385 1.00 91.62 149 LYS A C 1
ATOM 1133 O O . LYS A 1 149 ? 11.357 5.559 -1.244 1.00 91.62 149 LYS A O 1
ATOM 1138 N N . GLN A 1 150 ? 10.990 5.559 -3.464 1.00 93.19 150 GLN A N 1
ATOM 1139 C CA . GLN A 1 150 ? 9.619 5.042 -3.377 1.00 93.19 150 GLN A CA 1
ATOM 1140 C C . GLN A 1 150 ? 9.599 3.603 -2.855 1.00 93.19 150 GLN A C 1
ATOM 1142 O O . GLN A 1 150 ? 8.867 3.313 -1.912 1.00 93.19 150 GLN A O 1
ATOM 1147 N N . GLY A 1 151 ? 10.461 2.740 -3.404 1.00 94.50 151 GLY A N 1
ATOM 1148 C CA . GLY A 1 151 ? 10.602 1.349 -2.977 1.00 94.50 151 GLY A CA 1
ATOM 1149 C C . GLY A 1 151 ? 10.958 1.218 -1.499 1.00 94.50 151 GLY A C 1
ATOM 1150 O O . GLY A 1 151 ? 10.263 0.517 -0.770 1.00 94.50 151 GLY A O 1
ATOM 1151 N N . ARG A 1 152 ? 11.950 1.979 -1.013 1.00 95.06 152 ARG A N 1
ATOM 1152 C CA . ARG A 1 152 ? 12.292 2.020 0.422 1.00 95.06 152 ARG A CA 1
ATOM 1153 C C . ARG A 1 152 ? 11.122 2.476 1.288 1.00 95.06 152 ARG A C 1
ATOM 1155 O O . ARG A 1 152 ? 10.883 1.914 2.349 1.00 95.06 152 ARG A O 1
ATOM 1162 N N . GLY A 1 153 ? 10.394 3.501 0.846 1.00 94.56 153 GLY A N 1
ATOM 1163 C CA . GLY A 1 153 ? 9.224 4.001 1.556 1.00 94.56 153 GLY A CA 1
ATOM 1164 C C . GLY A 1 153 ? 8.130 2.940 1.706 1.00 94.56 153 GLY A C 1
ATOM 1165 O O . GLY A 1 153 ? 7.633 2.729 2.808 1.00 94.56 153 GLY A O 1
ATOM 1166 N N . LEU A 1 154 ? 7.796 2.236 0.623 1.00 95.81 154 LEU A N 1
ATOM 1167 C CA . LEU A 1 154 ? 6.831 1.132 0.652 1.00 95.81 154 LEU A CA 1
ATOM 1168 C C . LEU A 1 154 ? 7.328 -0.038 1.514 1.00 95.81 154 LEU A C 1
ATOM 1170 O O . LEU A 1 154 ? 6.566 -0.556 2.328 1.00 95.81 154 LEU A O 1
ATOM 1174 N N . ALA A 1 155 ? 8.615 -0.387 1.408 1.00 96.50 155 ALA A N 1
ATOM 1175 C CA . ALA A 1 155 ? 9.249 -1.426 2.217 1.00 96.50 155 ALA A CA 1
ATOM 1176 C C . ALA A 1 155 ? 9.117 -1.150 3.719 1.00 96.50 155 ALA A C 1
ATOM 1178 O O . ALA A 1 155 ? 8.723 -2.032 4.475 1.00 96.50 155 ALA A O 1
ATOM 1179 N N . LEU A 1 156 ? 9.387 0.088 4.154 1.00 94.38 156 LEU A N 1
ATOM 1180 C CA . LEU A 1 156 ? 9.232 0.483 5.555 1.00 94.38 156 LEU A CA 1
ATOM 1181 C C . LEU A 1 156 ? 7.777 0.385 6.018 1.00 94.38 156 LEU A C 1
ATOM 1183 O O . LEU A 1 156 ? 7.516 -0.112 7.110 1.00 94.38 156 LEU A O 1
ATOM 1187 N N . ARG A 1 157 ? 6.823 0.863 5.209 1.00 91.62 157 ARG A N 1
ATOM 1188 C CA . ARG A 1 157 ? 5.403 0.896 5.594 1.00 91.62 157 ARG A CA 1
ATOM 1189 C C . ARG A 1 157 ? 4.810 -0.507 5.702 1.00 91.62 157 ARG A C 1
ATOM 1191 O O . ARG A 1 157 ? 4.183 -0.809 6.713 1.00 91.62 157 ARG A O 1
ATOM 1198 N N . TRP A 1 158 ? 5.038 -1.367 4.713 1.00 94.38 158 TRP A N 1
ATOM 1199 C CA . TRP A 1 158 ? 4.528 -2.738 4.753 1.00 94.38 158 TRP A CA 1
ATOM 1200 C C . TRP A 1 158 ? 5.338 -3.655 5.669 1.00 94.38 158 TRP A C 1
ATOM 1202 O O . TRP A 1 158 ? 4.738 -4.488 6.343 1.00 94.38 158 TRP A O 1
ATOM 1212 N N . GLY A 1 159 ? 6.655 -3.457 5.782 1.00 93.75 159 GLY A N 1
ATOM 1213 C CA . GLY A 1 159 ? 7.479 -4.148 6.776 1.00 93.75 159 GLY A CA 1
ATOM 1214 C C . GLY A 1 159 ? 7.026 -3.834 8.203 1.00 93.75 159 GLY A C 1
ATOM 1215 O O . GLY A 1 159 ? 6.865 -4.746 9.009 1.00 93.75 159 GLY A O 1
ATOM 1216 N N . LYS A 1 160 ? 6.693 -2.565 8.496 1.00 88.75 160 LYS A N 1
ATOM 1217 C CA . LYS A 1 160 ? 6.042 -2.177 9.760 1.00 88.75 160 LYS A CA 1
ATOM 1218 C C . LYS A 1 160 ? 4.672 -2.834 9.947 1.00 88.75 160 LYS A C 1
ATOM 1220 O O . LYS A 1 160 ? 4.300 -3.156 11.068 1.00 88.75 160 LYS A O 1
ATOM 1225 N N . GLY A 1 161 ? 3.927 -3.023 8.860 1.00 85.25 161 GLY A N 1
ATOM 1226 C CA . GLY A 1 161 ? 2.640 -3.722 8.847 1.00 85.25 161 GLY A CA 1
ATOM 1227 C C . GLY A 1 161 ? 2.734 -5.246 8.997 1.00 85.25 161 GLY A C 1
ATOM 1228 O O . GLY A 1 161 ? 1.702 -5.908 8.934 1.00 85.25 161 GLY A O 1
ATOM 1229 N N . GLY A 1 162 ? 3.939 -5.806 9.172 1.00 89.12 162 GLY A N 1
ATOM 1230 C CA . GLY A 1 162 ? 4.165 -7.237 9.383 1.00 89.12 162 GLY A CA 1
ATOM 1231 C C . GLY A 1 162 ? 4.269 -8.073 8.104 1.00 89.12 162 GLY A C 1
ATOM 1232 O O . GLY A 1 162 ? 4.356 -9.297 8.191 1.00 89.12 162 GLY A O 1
ATOM 1233 N N . HIS A 1 163 ? 4.274 -7.450 6.921 1.00 94.56 163 HIS A N 1
ATOM 1234 C CA . HIS A 1 163 ? 4.489 -8.161 5.659 1.00 94.56 163 HIS A CA 1
ATOM 1235 C C . HIS A 1 163 ? 5.926 -8.658 5.528 1.00 94.56 163 HIS A C 1
ATOM 1237 O O . HIS A 1 163 ? 6.863 -8.025 6.018 1.00 94.56 163 HIS A O 1
ATOM 1243 N N . HIS A 1 164 ? 6.100 -9.769 4.812 1.00 97.56 164 HIS A N 1
ATOM 1244 C CA . HIS A 1 164 ? 7.427 -10.245 4.458 1.00 97.56 164 HIS A CA 1
ATOM 1245 C C . HIS A 1 164 ? 7.899 -9.492 3.211 1.00 97.56 164 HIS A C 1
ATOM 1247 O O . HIS A 1 164 ? 7.342 -9.661 2.129 1.00 97.56 164 HIS A O 1
ATOM 1253 N N . ILE A 1 165 ? 8.905 -8.638 3.368 1.00 98.38 165 ILE A N 1
ATOM 1254 C CA . ILE A 1 165 ? 9.441 -7.816 2.285 1.00 98.38 165 ILE A CA 1
ATOM 1255 C C . ILE A 1 165 ? 10.673 -8.477 1.670 1.00 98.38 165 ILE A C 1
ATOM 1257 O O . ILE A 1 165 ? 11.629 -8.787 2.374 1.00 98.38 165 ILE A O 1
ATOM 1261 N N . LEU A 1 166 ? 10.679 -8.615 0.346 1.00 98.44 166 LEU A N 1
ATOM 1262 C CA . LEU A 1 166 ? 11.817 -9.103 -0.429 1.00 98.44 166 LEU A CA 1
ATOM 1263 C C . LEU A 1 166 ? 12.377 -7.942 -1.265 1.00 98.44 166 LEU A C 1
ATOM 1265 O O . LEU A 1 166 ? 11.733 -7.455 -2.197 1.00 98.44 166 LEU A O 1
ATOM 1269 N N . ILE A 1 167 ? 13.568 -7.448 -0.929 1.00 98.38 167 ILE A N 1
ATOM 1270 C CA . ILE A 1 167 ? 14.210 -6.357 -1.673 1.00 98.38 167 ILE A CA 1
ATOM 1271 C C . ILE A 1 167 ? 14.933 -6.928 -2.894 1.00 98.38 167 ILE A C 1
ATOM 1273 O O . ILE A 1 167 ? 15.928 -7.639 -2.753 1.00 98.38 167 ILE A O 1
ATOM 1277 N N . GLY A 1 168 ? 14.452 -6.572 -4.088 1.00 97.38 168 GLY A N 1
ATOM 1278 C CA . GLY A 1 168 ? 15.052 -6.959 -5.364 1.00 97.38 168 GLY A CA 1
ATOM 1279 C C . GLY A 1 168 ? 15.981 -5.887 -5.930 1.00 97.38 168 GLY A C 1
ATOM 1280 O O . GLY A 1 168 ? 15.648 -4.694 -5.973 1.00 97.38 168 GLY A O 1
ATOM 1281 N N . SER A 1 169 ? 17.151 -6.318 -6.401 1.00 96.31 169 SER A N 1
ATOM 1282 C CA . SER A 1 169 ? 18.102 -5.487 -7.145 1.00 96.31 169 SER A CA 1
ATOM 1283 C C . SER A 1 169 ? 18.781 -6.279 -8.264 1.00 96.31 169 SER A C 1
ATOM 1285 O O . SER A 1 169 ? 18.811 -7.506 -8.254 1.00 96.31 169 SER A O 1
ATOM 1287 N N . ARG A 1 170 ? 19.412 -5.574 -9.209 1.00 94.38 170 ARG A N 1
ATOM 1288 C CA . ARG A 1 170 ? 20.382 -6.178 -10.146 1.00 94.38 170 ARG A CA 1
ATOM 1289 C C . ARG A 1 170 ? 21.716 -6.521 -9.471 1.00 94.38 170 ARG A C 1
ATOM 1291 O O . ARG A 1 170 ? 22.496 -7.297 -9.996 1.00 94.38 170 ARG A O 1
ATOM 1298 N N . SER A 1 171 ? 21.982 -5.915 -8.314 1.00 95.62 171 SER A N 1
ATOM 1299 C CA . SER A 1 171 ? 23.170 -6.145 -7.489 1.00 95.62 171 SER A CA 1
ATOM 1300 C C . SER A 1 171 ? 22.739 -6.664 -6.122 1.00 95.62 171 SER A C 1
ATOM 1302 O O . SER A 1 171 ? 22.071 -5.946 -5.368 1.00 95.62 171 SER A O 1
ATOM 1304 N N . LEU A 1 172 ? 23.143 -7.898 -5.811 1.00 95.88 172 LEU A N 1
ATOM 1305 C CA . LEU A 1 172 ? 22.846 -8.565 -4.544 1.00 95.88 172 LEU A CA 1
ATOM 1306 C C . LEU A 1 172 ? 23.399 -7.785 -3.344 1.00 95.88 172 LEU A C 1
ATOM 1308 O O . LEU A 1 172 ? 22.715 -7.624 -2.338 1.00 95.88 172 LEU A O 1
ATOM 1312 N N . GLU A 1 173 ? 24.616 -7.257 -3.465 1.00 96.81 173 GLU A N 1
ATOM 1313 C CA . GLU A 1 173 ? 25.250 -6.435 -2.431 1.00 96.81 173 GLU A CA 1
ATOM 1314 C C . GLU A 1 173 ? 24.408 -5.193 -2.105 1.00 96.81 173 GLU A C 1
ATOM 1316 O O . GLU A 1 173 ? 24.099 -4.927 -0.941 1.00 96.81 173 GLU A O 1
ATOM 1321 N N . ASN A 1 174 ? 23.942 -4.480 -3.136 1.00 95.00 174 ASN A N 1
ATOM 1322 C CA . ASN A 1 174 ? 23.068 -3.325 -2.954 1.00 95.00 174 ASN A CA 1
ATOM 1323 C C . ASN A 1 174 ? 21.732 -3.710 -2.305 1.00 95.00 174 ASN A C 1
ATOM 1325 O O . ASN A 1 174 ? 21.263 -2.987 -1.427 1.00 95.00 174 ASN A O 1
ATOM 1329 N N . ALA A 1 175 ? 21.121 -4.835 -2.696 1.00 96.44 175 ALA A N 1
ATOM 1330 C CA . ALA A 1 175 ? 19.893 -5.308 -2.054 1.00 96.44 175 ALA A CA 1
ATOM 1331 C C . ALA A 1 175 ? 20.113 -5.587 -0.559 1.00 96.44 175 ALA A C 1
ATOM 1333 O O . ALA A 1 175 ? 19.347 -5.090 0.267 1.00 96.44 175 ALA A O 1
ATOM 1334 N N . LYS A 1 176 ? 21.188 -6.309 -0.206 1.00 97.75 176 LYS A N 1
ATOM 1335 C CA . LYS A 1 176 ? 21.538 -6.643 1.186 1.00 97.75 176 LYS A CA 1
ATOM 1336 C C . LYS A 1 176 ? 21.742 -5.393 2.035 1.00 97.75 176 LYS A C 1
ATOM 1338 O O . LYS A 1 176 ? 21.126 -5.273 3.092 1.00 97.75 176 LYS A O 1
ATOM 1343 N N . LYS A 1 177 ? 22.520 -4.431 1.530 1.00 97.69 177 LYS A N 1
ATOM 1344 C CA . LYS A 1 177 ? 22.760 -3.148 2.201 1.00 97.69 177 LYS A CA 1
ATOM 1345 C C . LYS A 1 177 ? 21.458 -2.397 2.487 1.00 97.69 177 LYS A C 1
ATOM 1347 O O . LYS A 1 177 ? 21.276 -1.871 3.581 1.00 97.69 177 LYS A O 1
ATOM 1352 N N . ILE A 1 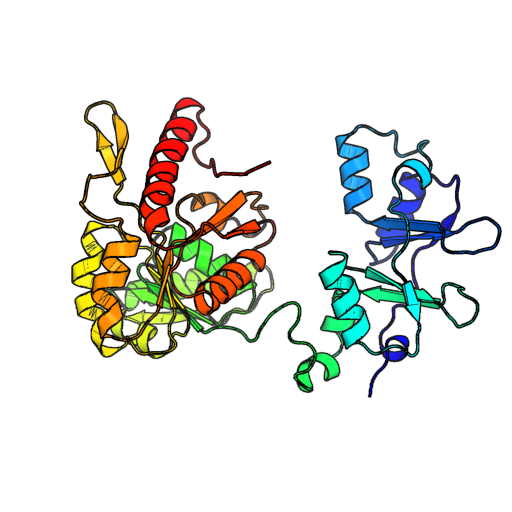178 ? 20.544 -2.330 1.516 1.00 97.00 178 ILE A N 1
ATOM 1353 C CA . ILE A 1 178 ? 19.264 -1.637 1.710 1.00 97.00 178 ILE A CA 1
ATOM 1354 C C . ILE A 1 178 ? 18.354 -2.399 2.673 1.00 97.00 178 ILE A C 1
ATOM 1356 O O . ILE A 1 178 ? 17.773 -1.771 3.553 1.00 97.00 178 ILE A O 1
ATOM 1360 N N . ALA A 1 179 ? 18.253 -3.724 2.565 1.00 97.69 179 ALA A N 1
ATOM 1361 C CA . ALA A 1 179 ? 17.474 -4.524 3.508 1.00 97.69 179 ALA A CA 1
ATOM 1362 C C . ALA A 1 179 ? 17.967 -4.343 4.951 1.00 97.69 179 ALA A C 1
ATOM 1364 O O . ALA A 1 179 ? 17.157 -4.137 5.851 1.00 97.69 179 ALA A O 1
ATOM 1365 N N . GLU A 1 180 ? 19.282 -4.332 5.175 1.00 97.88 180 GLU A N 1
ATOM 1366 C CA . GLU A 1 180 ? 19.868 -4.079 6.492 1.00 97.88 180 GLU A CA 1
ATOM 1367 C C . GLU A 1 180 ? 19.523 -2.685 7.034 1.00 97.88 180 GLU A C 1
ATOM 1369 O O . GLU A 1 180 ? 19.077 -2.570 8.175 1.00 97.88 180 GLU A O 1
ATOM 1374 N N . GLN A 1 181 ? 19.627 -1.641 6.203 1.00 96.69 181 GLN A N 1
ATOM 1375 C CA . GLN A 1 181 ? 19.213 -0.285 6.582 1.00 96.69 181 GLN A CA 1
ATOM 1376 C C . GLN A 1 181 ? 17.735 -0.231 6.995 1.00 96.69 181 GLN A C 1
ATOM 1378 O O . GLN A 1 181 ? 17.403 0.335 8.036 1.00 96.69 181 GLN A O 1
ATOM 1383 N N . LEU A 1 182 ? 16.852 -0.851 6.205 1.00 96.31 182 LEU A N 1
ATOM 1384 C CA . LEU A 1 182 ? 15.414 -0.887 6.473 1.00 96.31 182 LEU A CA 1
ATOM 1385 C C . LEU A 1 182 ? 15.094 -1.631 7.777 1.00 96.31 182 LEU A C 1
ATOM 1387 O O . LEU A 1 182 ? 14.272 -1.152 8.559 1.00 96.31 182 LEU A O 1
ATOM 1391 N N . ARG A 1 183 ? 15.771 -2.760 8.038 1.00 97.56 183 ARG A N 1
ATOM 1392 C CA . ARG A 1 183 ? 15.666 -3.483 9.315 1.00 97.56 183 ARG A CA 1
ATOM 1393 C C . ARG A 1 183 ? 16.103 -2.602 10.479 1.00 97.56 183 ARG A C 1
ATOM 1395 O O . ARG A 1 183 ? 15.353 -2.469 11.436 1.00 97.56 183 ARG A O 1
ATOM 1402 N N . GLY A 1 184 ? 17.248 -1.927 10.365 1.00 96.44 184 GLY A N 1
ATOM 1403 C CA . GLY A 1 184 ? 17.730 -0.989 11.382 1.00 96.44 184 GLY A CA 1
ATOM 1404 C C . GLY A 1 184 ? 16.730 0.133 11.687 1.00 96.44 184 GLY A C 1
ATOM 1405 O O . GLY A 1 184 ? 16.474 0.432 12.853 1.00 96.44 184 GLY A O 1
ATOM 1406 N N . ASN A 1 185 ? 16.102 0.713 10.657 1.00 92.94 185 ASN A N 1
ATOM 1407 C CA . ASN A 1 185 ? 15.084 1.752 10.838 1.00 92.94 185 ASN A CA 1
ATOM 1408 C C . ASN A 1 185 ? 13.842 1.248 11.586 1.00 92.94 185 ASN A C 1
ATOM 1410 O O . ASN A 1 185 ? 13.301 1.974 12.416 1.00 92.94 185 ASN A O 1
ATOM 1414 N N . LEU A 1 186 ? 13.386 0.025 11.321 1.00 90.12 186 LEU A N 1
ATOM 1415 C CA . LEU A 1 186 ? 12.218 -0.542 12.000 1.00 90.12 186 LEU A CA 1
ATOM 1416 C C . LEU A 1 186 ? 12.555 -1.021 13.418 1.00 90.12 186 LEU A C 1
ATOM 1418 O O . LEU A 1 186 ? 11.810 -0.722 14.351 1.00 90.12 186 LEU A O 1
ATOM 1422 N N . ASN A 1 187 ? 13.729 -1.624 13.610 1.00 91.94 187 ASN A N 1
ATOM 1423 C CA . ASN A 1 187 ? 14.217 -2.017 14.930 1.00 91.94 187 ASN A CA 1
ATOM 1424 C C . ASN A 1 187 ? 14.342 -0.803 15.865 1.00 91.94 187 ASN A C 1
ATOM 1426 O O . ASN A 1 187 ? 13.973 -0.891 17.033 1.00 91.94 187 ASN A O 1
ATOM 1430 N N . SER A 1 188 ? 14.782 0.359 15.354 1.00 89.50 188 SER A N 1
ATOM 1431 C CA . SER A 1 188 ? 14.893 1.593 16.156 1.00 89.50 188 SER A CA 1
ATOM 1432 C C . SER A 1 188 ? 13.564 2.126 16.707 1.00 89.50 188 SER A C 1
ATOM 1434 O O . SER A 1 188 ? 13.575 2.951 17.615 1.00 89.50 188 SER A O 1
ATOM 1436 N N . ILE A 1 189 ? 12.429 1.649 16.188 1.00 83.31 189 ILE A N 1
ATOM 1437 C CA . ILE A 1 189 ? 11.083 1.990 16.670 1.00 83.31 189 ILE A CA 1
ATOM 1438 C C . ILE A 1 189 ? 10.372 0.781 17.302 1.00 83.31 189 ILE A C 1
ATOM 1440 O O . ILE A 1 189 ? 9.146 0.773 17.399 1.00 83.31 189 ILE A O 1
ATOM 1444 N N . GLY A 1 190 ? 11.128 -0.248 17.704 1.00 82.62 190 GLY A N 1
ATOM 1445 C CA . GLY A 1 190 ? 10.612 -1.425 18.409 1.00 82.62 190 GLY A CA 1
ATOM 1446 C C . GLY A 1 190 ? 9.847 -2.419 17.533 1.00 82.62 190 GLY A C 1
ATOM 1447 O O . GLY A 1 190 ? 9.064 -3.206 18.054 1.00 82.62 190 GLY A O 1
ATOM 1448 N N . VAL A 1 191 ? 10.036 -2.381 16.211 1.00 83.25 191 VAL A N 1
ATOM 1449 C CA . VAL A 1 191 ? 9.418 -3.328 15.276 1.00 83.25 191 VAL A CA 1
ATOM 1450 C C . VAL A 1 191 ? 10.487 -4.275 14.758 1.00 83.25 191 VAL A C 1
ATOM 1452 O O . VAL A 1 191 ? 11.459 -3.805 14.182 1.00 83.25 191 VAL A O 1
ATOM 1455 N N . GLU A 1 192 ? 10.281 -5.583 14.901 1.00 88.81 192 GLU A N 1
ATOM 1456 C CA . GLU A 1 192 ? 11.140 -6.614 14.309 1.00 88.81 192 GLU A CA 1
ATOM 1457 C C . GLU A 1 192 ? 10.565 -7.057 12.949 1.00 88.81 192 GLU A C 1
ATOM 1459 O O . GLU A 1 192 ? 9.544 -7.750 12.905 1.00 88.81 192 GLU A O 1
ATOM 1464 N N . PRO A 1 193 ? 11.151 -6.640 11.811 1.00 93.12 193 PRO A N 1
ATOM 1465 C CA . PRO A 1 193 ? 10.544 -6.880 10.511 1.00 93.12 193 PRO A CA 1
ATOM 1466 C C . PRO A 1 193 ? 11.135 -8.109 9.805 1.00 93.12 193 PRO A C 1
ATOM 1468 O O . PRO A 1 193 ? 12.329 -8.402 9.894 1.00 93.12 193 PRO A O 1
ATOM 1471 N N . LYS A 1 194 ? 10.320 -8.767 8.976 1.00 96.25 194 LYS A N 1
ATOM 1472 C CA . LYS A 1 194 ? 10.786 -9.798 8.037 1.00 96.25 194 LYS A CA 1
ATOM 1473 C C . LYS A 1 194 ? 11.171 -9.139 6.716 1.00 96.25 194 LYS A C 1
ATOM 1475 O O . LYS A 1 194 ? 10.310 -8.882 5.877 1.00 96.25 194 LYS A O 1
ATOM 1480 N N . ILE A 1 195 ? 12.454 -8.807 6.565 1.00 98.00 195 ILE A N 1
ATOM 1481 C CA . ILE A 1 195 ? 13.004 -8.212 5.338 1.00 98.00 195 ILE A CA 1
ATOM 1482 C C . ILE A 1 195 ? 14.199 -9.032 4.866 1.00 98.00 195 ILE A C 1
ATOM 1484 O O . ILE A 1 195 ? 15.207 -9.123 5.572 1.00 98.00 195 ILE A O 1
ATOM 1488 N N . GLU A 1 196 ? 14.099 -9.561 3.654 1.00 97.75 196 GLU A N 1
ATOM 1489 C CA . GLU A 1 196 ? 15.144 -10.307 2.956 1.00 97.75 196 GLU A CA 1
ATOM 1490 C C . GLU A 1 196 ? 15.603 -9.551 1.699 1.00 97.75 196 GLU A C 1
ATOM 1492 O O . GLU A 1 196 ? 15.005 -8.555 1.280 1.00 97.75 196 GLU A O 1
ATOM 1497 N N . ALA A 1 197 ? 16.710 -9.996 1.109 1.00 97.50 197 ALA A N 1
ATOM 1498 C CA . ALA A 1 197 ? 17.323 -9.375 -0.059 1.00 97.50 197 ALA A CA 1
ATOM 1499 C C . ALA A 1 197 ? 17.815 -10.439 -1.037 1.00 97.50 197 ALA A C 1
ATOM 1501 O O . ALA A 1 197 ? 18.448 -11.407 -0.619 1.00 97.50 197 ALA A O 1
ATOM 1502 N N . GLY A 1 198 ? 17.603 -10.204 -2.329 1.00 97.12 198 GLY A N 1
ATOM 1503 C CA . GLY A 1 198 ? 18.050 -11.095 -3.397 1.00 97.12 198 GLY A CA 1
ATOM 1504 C C . GLY A 1 198 ? 18.175 -10.377 -4.737 1.00 97.12 198 GLY A C 1
ATOM 1505 O O . GLY A 1 198 ? 17.909 -9.172 -4.854 1.00 97.12 198 GLY A O 1
ATOM 1506 N N . LEU A 1 199 ? 18.590 -11.115 -5.765 1.00 97.25 199 LEU A N 1
ATOM 1507 C CA . LEU A 1 199 ? 18.507 -10.620 -7.134 1.00 97.25 199 LEU A CA 1
ATOM 1508 C C . LEU A 1 199 ? 17.041 -10.502 -7.560 1.00 97.25 199 LEU A C 1
ATOM 1510 O O . LEU A 1 199 ? 16.188 -11.258 -7.098 1.00 97.25 199 LEU A O 1
ATOM 1514 N N . ASN A 1 200 ? 16.743 -9.572 -8.473 1.00 97.50 200 ASN A N 1
ATOM 1515 C CA . ASN A 1 200 ? 15.387 -9.383 -9.004 1.00 97.50 200 ASN A CA 1
ATOM 1516 C C . ASN A 1 200 ? 14.747 -10.705 -9.457 1.00 97.50 200 ASN A C 1
ATOM 1518 O O . ASN A 1 200 ? 13.599 -10.955 -9.125 1.00 97.50 200 ASN A O 1
ATOM 1522 N N . SER A 1 201 ? 15.493 -11.548 -10.176 1.00 96.94 201 SER A N 1
ATOM 1523 C CA . SER A 1 201 ? 15.036 -12.840 -10.706 1.00 96.94 201 SER A CA 1
ATOM 1524 C C . SER A 1 201 ? 14.820 -13.919 -9.640 1.00 96.94 201 SER A C 1
ATOM 1526 O O . SER A 1 201 ? 14.129 -14.903 -9.895 1.00 96.94 201 SER A O 1
ATOM 1528 N N . GLU A 1 202 ? 15.404 -13.757 -8.454 1.00 96.62 202 GLU A N 1
ATOM 1529 C CA . GLU A 1 202 ? 15.265 -14.693 -7.337 1.00 96.62 202 GLU A CA 1
ATOM 1530 C C . GLU A 1 202 ? 14.040 -14.328 -6.503 1.00 96.62 202 GLU A C 1
ATOM 1532 O O . GLU A 1 202 ? 13.148 -15.150 -6.320 1.00 96.62 202 GLU A O 1
ATOM 1537 N N . VAL A 1 203 ? 13.947 -13.065 -6.072 1.00 97.31 203 VAL A N 1
ATOM 1538 C CA . VAL A 1 203 ? 12.901 -12.624 -5.136 1.00 97.31 203 VAL A CA 1
ATOM 1539 C C . VAL A 1 203 ? 11.495 -12.669 -5.726 1.00 97.31 203 VAL A C 1
ATOM 1541 O O . VAL A 1 203 ? 10.529 -12.782 -4.978 1.00 97.31 203 VAL A O 1
ATOM 1544 N N . VAL A 1 204 ? 11.357 -12.572 -7.054 1.00 97.75 204 VAL A N 1
ATOM 1545 C CA . VAL A 1 204 ? 10.042 -12.659 -7.706 1.00 97.75 204 VAL A CA 1
ATOM 1546 C C . VAL A 1 204 ? 9.428 -14.048 -7.587 1.00 97.75 204 VAL A C 1
ATOM 1548 O O . VAL A 1 204 ? 8.212 -14.136 -7.527 1.00 97.75 204 VAL A O 1
ATOM 1551 N N . LYS A 1 205 ? 10.234 -15.115 -7.506 1.00 96.88 205 LYS A N 1
ATOM 1552 C CA . LYS A 1 205 ? 9.742 -16.503 -7.486 1.00 96.88 205 LYS A CA 1
ATOM 1553 C C . LYS A 1 205 ? 8.933 -16.805 -6.230 1.00 96.88 205 LYS A C 1
ATOM 1555 O O . LYS A 1 205 ? 7.967 -17.553 -6.273 1.00 96.88 205 LYS A O 1
ATOM 1560 N N . ASP A 1 206 ? 9.332 -16.199 -5.118 1.00 93.88 206 ASP A N 1
ATOM 1561 C CA . ASP A 1 206 ? 8.706 -16.399 -3.813 1.00 93.88 206 ASP A CA 1
ATOM 1562 C C . ASP A 1 206 ? 7.631 -15.351 -3.497 1.00 93.88 206 ASP A C 1
ATOM 1564 O O . ASP A 1 206 ? 7.020 -15.395 -2.425 1.00 93.88 206 ASP A O 1
ATOM 1568 N N . ALA A 1 207 ? 7.421 -14.377 -4.383 1.00 98.00 207 ALA A N 1
ATOM 1569 C CA . ALA A 1 207 ? 6.540 -13.248 -4.136 1.00 98.00 207 ALA A CA 1
ATOM 1570 C C . ALA A 1 207 ? 5.091 -13.551 -4.519 1.00 98.00 207 ALA A C 1
ATOM 1572 O O . ALA A 1 207 ? 4.805 -14.106 -5.574 1.00 98.00 207 ALA A O 1
ATOM 1573 N N . GLU A 1 208 ? 4.159 -13.088 -3.693 1.00 98.31 208 GLU A N 1
ATOM 1574 C CA . GLU A 1 208 ? 2.733 -13.050 -4.037 1.00 98.31 208 GLU A CA 1
ATOM 1575 C C . GLU A 1 208 ? 2.368 -11.702 -4.662 1.00 98.31 208 GLU A C 1
ATOM 1577 O O . GLU A 1 208 ? 1.508 -11.607 -5.536 1.00 98.31 208 GLU A O 1
ATOM 1582 N N . ILE A 1 209 ? 3.049 -10.649 -4.206 1.00 98.75 209 ILE A N 1
ATOM 1583 C CA . ILE A 1 209 ? 2.894 -9.280 -4.680 1.00 98.75 209 ILE A CA 1
ATOM 1584 C C . ILE A 1 209 ? 4.253 -8.793 -5.166 1.00 98.75 209 ILE A C 1
ATOM 1586 O O . ILE A 1 209 ? 5.239 -8.870 -4.438 1.00 98.75 209 ILE A O 1
ATOM 1590 N N . ILE A 1 210 ? 4.306 -8.246 -6.373 1.00 98.81 210 ILE A N 1
ATOM 1591 C CA . ILE A 1 210 ? 5.515 -7.700 -6.986 1.00 98.81 210 ILE A CA 1
ATOM 1592 C C . ILE A 1 210 ? 5.270 -6.220 -7.258 1.00 98.81 210 ILE A C 1
ATOM 1594 O O . ILE A 1 210 ? 4.289 -5.858 -7.895 1.00 98.81 210 ILE A O 1
ATOM 1598 N N . VAL A 1 211 ? 6.149 -5.341 -6.793 1.00 98.69 211 VAL A N 1
ATOM 1599 C CA . VAL A 1 211 ? 6.012 -3.889 -6.961 1.00 98.69 211 VAL A CA 1
ATOM 1600 C C . VAL A 1 211 ? 7.160 -3.379 -7.815 1.00 98.69 211 VAL A C 1
ATOM 1602 O O . VAL A 1 211 ? 8.325 -3.544 -7.450 1.00 98.69 211 VAL A O 1
ATOM 1605 N N . LEU A 1 212 ? 6.842 -2.743 -8.942 1.00 98.25 212 LEU A N 1
ATOM 1606 C CA . LEU A 1 212 ? 7.838 -2.274 -9.908 1.00 98.25 212 LEU A CA 1
ATOM 1607 C C . LEU A 1 212 ? 8.226 -0.815 -9.641 1.00 98.25 212 LEU A C 1
ATOM 1609 O O . LEU A 1 212 ? 7.718 0.104 -10.275 1.00 98.25 212 LEU A O 1
ATOM 1613 N N . THR A 1 213 ? 9.145 -0.566 -8.707 1.00 96.50 213 THR A N 1
ATOM 1614 C CA . THR A 1 213 ? 9.648 0.791 -8.425 1.00 96.50 213 THR A CA 1
ATOM 1615 C C . THR A 1 213 ? 10.867 1.123 -9.283 1.00 96.50 213 THR A C 1
ATOM 1617 O O . THR A 1 213 ? 11.962 1.360 -8.768 1.00 96.50 213 THR A O 1
ATOM 1620 N N . ILE A 1 214 ? 10.677 1.116 -10.602 1.00 95.94 214 ILE A N 1
ATOM 1621 C CA . ILE A 1 214 ? 11.725 1.331 -11.607 1.00 95.94 214 ILE A CA 1
ATOM 1622 C C . ILE A 1 214 ? 11.385 2.488 -12.561 1.00 95.94 214 ILE A C 1
ATOM 1624 O O . ILE A 1 214 ? 10.219 2.871 -12.674 1.00 95.94 214 ILE A O 1
ATOM 1628 N N . PRO A 1 215 ? 12.381 3.046 -13.272 1.00 95.19 215 PRO A N 1
ATOM 1629 C CA . PRO A 1 215 ? 12.130 3.949 -14.391 1.00 95.19 215 PRO A CA 1
ATOM 1630 C C . PRO A 1 215 ? 11.365 3.253 -15.521 1.00 95.19 215 PRO A C 1
ATOM 1632 O O . PRO A 1 215 ? 11.546 2.057 -15.758 1.00 95.19 215 PRO A O 1
ATOM 1635 N N . TYR A 1 216 ? 10.578 4.024 -16.272 1.00 96.00 216 TYR A N 1
ATOM 1636 C CA . TYR A 1 216 ? 9.804 3.521 -17.409 1.00 96.00 216 TYR A CA 1
ATOM 1637 C C . TYR A 1 216 ? 10.665 2.803 -18.460 1.00 96.00 216 TYR A C 1
ATOM 1639 O O . TYR A 1 216 ? 10.301 1.732 -18.945 1.00 96.00 216 TYR A O 1
ATOM 1647 N N . GLN A 1 217 ? 11.847 3.342 -18.765 1.00 95.25 217 GLN A N 1
ATOM 1648 C CA . GLN A 1 217 ? 12.749 2.789 -19.778 1.00 95.25 217 GLN A CA 1
ATOM 1649 C C . GLN A 1 217 ? 13.282 1.396 -19.400 1.00 95.25 217 GLN A C 1
ATOM 1651 O O . GLN A 1 217 ? 13.701 0.644 -20.271 1.00 95.25 217 GLN A O 1
ATOM 1656 N N . SER A 1 218 ? 13.237 1.023 -18.116 1.00 96.44 218 SER A N 1
ATOM 1657 C CA . SER A 1 218 ? 13.727 -0.269 -17.624 1.00 96.44 218 SER A CA 1
ATOM 1658 C C . SER A 1 218 ? 12.670 -1.377 -17.625 1.00 96.44 218 SER A C 1
ATOM 1660 O O . SER A 1 218 ? 13.001 -2.500 -17.259 1.00 96.44 218 SER A O 1
ATOM 1662 N N . ILE A 1 219 ? 11.414 -1.093 -18.002 1.00 97.50 219 ILE A N 1
ATOM 1663 C CA . ILE A 1 219 ? 10.316 -2.077 -17.943 1.00 97.50 219 ILE A CA 1
ATOM 1664 C C . ILE A 1 219 ? 10.640 -3.326 -18.770 1.00 97.50 219 ILE A C 1
ATOM 1666 O O . ILE A 1 219 ? 10.513 -4.437 -18.262 1.00 97.50 219 ILE A O 1
ATOM 1670 N N . GLU A 1 220 ? 11.068 -3.156 -20.023 1.00 97.12 220 GLU A N 1
ATOM 1671 C CA . GLU A 1 220 ? 11.264 -4.284 -20.944 1.00 97.12 220 GLU A CA 1
ATOM 1672 C C . GLU A 1 220 ? 12.407 -5.195 -20.496 1.00 97.12 220 GLU A C 1
ATOM 1674 O O . GLU A 1 220 ? 12.203 -6.395 -20.313 1.00 97.12 220 GLU A O 1
ATOM 1679 N N . GLU A 1 221 ? 13.587 -4.613 -20.259 1.00 97.38 221 GLU A N 1
ATOM 1680 C CA . GLU A 1 221 ? 14.765 -5.328 -19.756 1.00 97.38 221 GLU A CA 1
ATOM 1681 C C . GLU A 1 221 ? 14.439 -6.061 -18.449 1.00 97.38 221 GLU A C 1
ATOM 1683 O O . GLU A 1 221 ? 14.772 -7.237 -18.289 1.00 97.38 221 GLU A O 1
ATOM 1688 N N . LEU A 1 222 ? 13.737 -5.390 -17.527 1.00 97.31 222 LEU A N 1
ATOM 1689 C CA . LEU A 1 222 ? 13.376 -5.991 -16.254 1.00 97.31 222 LEU A CA 1
ATOM 1690 C C . LEU A 1 222 ? 12.459 -7.196 -16.452 1.00 97.31 222 LEU A C 1
ATOM 1692 O O . LEU A 1 222 ? 12.781 -8.260 -15.929 1.00 97.31 222 LEU A O 1
ATOM 1696 N N . ILE A 1 223 ? 11.347 -7.045 -17.179 1.00 98.00 223 ILE A N 1
ATOM 1697 C CA . ILE A 1 223 ? 10.375 -8.130 -17.366 1.00 98.00 223 ILE A CA 1
ATOM 1698 C C . ILE A 1 223 ? 11.050 -9.333 -18.029 1.00 98.00 223 ILE A C 1
ATOM 1700 O O . ILE A 1 223 ? 10.881 -10.455 -17.556 1.00 98.00 223 ILE A O 1
ATOM 1704 N N . LEU A 1 224 ? 11.888 -9.108 -19.046 1.00 97.19 224 LEU A N 1
ATOM 1705 C CA . LEU A 1 224 ? 12.664 -10.174 -19.685 1.00 97.19 224 LEU A CA 1
ATOM 1706 C C . LEU A 1 224 ? 13.593 -10.897 -18.700 1.00 97.19 224 LEU A C 1
ATOM 1708 O O . LEU A 1 224 ? 13.722 -12.117 -18.783 1.00 97.19 224 LEU A O 1
ATOM 1712 N N . SER A 1 225 ? 14.208 -10.170 -17.764 1.00 97.12 225 SER A N 1
ATOM 1713 C CA . SER A 1 225 ? 15.123 -10.743 -16.766 1.00 97.12 225 SER A CA 1
ATOM 1714 C C . SER A 1 225 ? 14.432 -11.523 -15.640 1.00 97.12 225 SER A C 1
ATOM 1716 O O . SER A 1 225 ? 15.069 -12.365 -15.011 1.00 97.12 225 SER A O 1
ATOM 1718 N N . ILE A 1 226 ? 13.151 -11.250 -15.363 1.00 97.62 226 ILE A N 1
ATOM 1719 C CA . ILE A 1 226 ? 12.401 -11.882 -14.262 1.00 97.62 226 ILE A CA 1
ATOM 1720 C C . ILE A 1 226 ? 11.340 -12.878 -14.736 1.00 97.62 226 ILE A C 1
ATOM 1722 O O . ILE A 1 226 ? 10.720 -13.526 -13.897 1.00 97.62 226 ILE A O 1
ATOM 1726 N N . LYS A 1 227 ? 11.125 -13.005 -16.053 1.00 97.62 227 LYS A N 1
ATOM 1727 C CA . LYS A 1 227 ? 10.033 -13.789 -16.654 1.00 97.62 227 LYS A CA 1
ATOM 1728 C C . LYS A 1 227 ? 9.922 -15.220 -16.116 1.00 97.62 227 LYS A C 1
ATOM 1730 O O . LYS A 1 227 ? 8.813 -15.693 -15.920 1.00 97.62 227 LYS A O 1
ATOM 1735 N N . ASP A 1 228 ? 11.050 -15.871 -15.819 1.00 96.75 228 ASP A N 1
ATOM 1736 C CA . ASP A 1 228 ? 11.093 -17.269 -15.364 1.00 96.75 228 ASP A CA 1
ATOM 1737 C C . ASP A 1 228 ? 10.624 -17.441 -13.909 1.00 96.75 228 ASP A C 1
ATOM 1739 O O . ASP A 1 228 ? 10.447 -18.562 -13.437 1.00 96.75 228 ASP A O 1
ATOM 1743 N N . GLY A 1 229 ? 10.462 -16.341 -13.171 1.00 97.12 229 GLY A N 1
ATOM 1744 C CA . GLY A 1 229 ? 9.869 -16.334 -11.837 1.00 97.12 229 GLY A CA 1
ATOM 1745 C C . GLY A 1 229 ? 8.457 -15.763 -11.787 1.00 97.12 229 GLY A C 1
ATOM 1746 O O . GLY A 1 229 ? 7.913 -15.649 -10.693 1.00 97.12 229 GLY A O 1
ATOM 1747 N N . LEU A 1 230 ? 7.884 -15.390 -12.936 1.00 98.38 230 LEU A N 1
ATOM 1748 C CA . LEU A 1 230 ? 6.509 -14.915 -13.031 1.00 98.38 230 LEU A CA 1
ATOM 1749 C C . LEU A 1 230 ? 5.560 -16.091 -13.271 1.00 98.38 230 LEU A C 1
ATOM 1751 O O . LEU A 1 230 ? 5.814 -16.921 -14.140 1.00 98.38 230 LEU A O 1
ATOM 1755 N N . HIS A 1 231 ? 4.469 -16.155 -12.512 1.00 97.31 231 HIS A N 1
ATOM 1756 C CA . HIS A 1 231 ? 3.482 -17.227 -12.618 1.00 97.31 231 HIS A CA 1
ATOM 1757 C C . HIS A 1 231 ? 2.073 -16.780 -12.198 1.00 97.31 231 HIS A C 1
ATOM 1759 O O . HIS A 1 231 ? 1.865 -15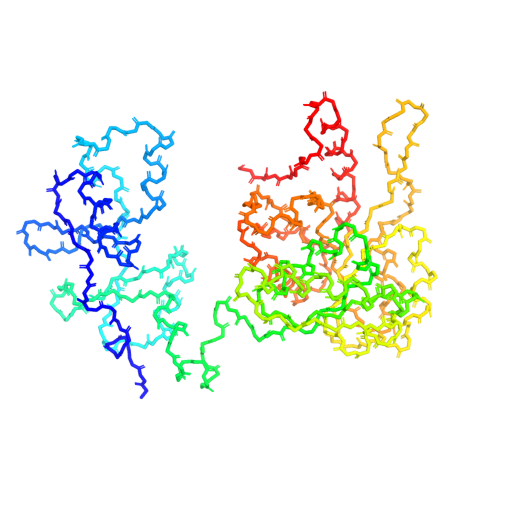.703 -11.630 1.00 97.31 231 HIS A O 1
ATOM 1765 N N . GLU A 1 232 ? 1.077 -17.630 -12.459 1.00 96.31 232 GLU A N 1
ATOM 1766 C CA . GLU A 1 232 ? -0.305 -17.398 -12.030 1.00 96.31 232 GLU A CA 1
ATOM 1767 C C . GLU A 1 232 ? -0.429 -17.248 -10.507 1.00 96.31 232 GLU A C 1
ATOM 1769 O O . GLU A 1 232 ? 0.273 -17.891 -9.724 1.00 96.31 232 GLU A O 1
ATOM 1774 N N . GLY A 1 233 ? -1.360 -16.394 -10.081 1.00 93.31 233 GLY A N 1
ATOM 1775 C CA . GLY A 1 233 ? -1.612 -16.098 -8.669 1.00 93.31 233 GLY A CA 1
ATOM 1776 C C . GLY A 1 233 ? -0.798 -14.929 -8.111 1.00 93.31 233 GLY A C 1
ATOM 1777 O O . GLY A 1 233 ? -1.138 -14.431 -7.038 1.00 93.31 233 GLY A O 1
ATOM 1778 N N . GLN A 1 234 ? 0.211 -14.447 -8.841 1.00 98.31 234 GLN A N 1
ATOM 1779 C CA . GLN A 1 234 ? 0.949 -13.238 -8.481 1.00 98.31 234 GLN A CA 1
ATOM 1780 C C . GLN A 1 234 ? 0.223 -11.968 -8.931 1.00 98.31 234 GLN A C 1
ATOM 1782 O O . GLN A 1 234 ? -0.474 -11.948 -9.950 1.00 98.31 234 GLN A O 1
ATOM 1787 N N . ILE A 1 235 ? 0.437 -10.879 -8.192 1.00 98.81 235 ILE A N 1
ATOM 1788 C CA . ILE A 1 235 ? -0.069 -9.548 -8.539 1.00 98.81 235 ILE A CA 1
ATOM 1789 C C . ILE A 1 235 ? 1.105 -8.594 -8.728 1.00 98.81 235 ILE A C 1
ATOM 1791 O O . ILE A 1 235 ? 1.909 -8.401 -7.818 1.00 98.81 235 ILE A O 1
ATOM 1795 N N . ILE A 1 236 ? 1.163 -7.938 -9.883 1.00 98.88 236 ILE A N 1
ATOM 1796 C CA . ILE A 1 236 ? 2.134 -6.890 -10.187 1.00 98.88 236 ILE A CA 1
ATOM 1797 C C . ILE A 1 236 ? 1.491 -5.522 -9.960 1.00 98.88 236 ILE A C 1
ATOM 1799 O O . ILE A 1 236 ? 0.547 -5.140 -10.649 1.00 98.88 236 ILE A O 1
ATOM 1803 N N . ILE A 1 237 ? 2.029 -4.759 -9.014 1.00 98.88 237 ILE A N 1
ATOM 1804 C CA . ILE A 1 237 ? 1.680 -3.362 -8.773 1.00 98.88 237 ILE A CA 1
ATOM 1805 C C . ILE A 1 237 ? 2.633 -2.474 -9.580 1.00 98.88 237 ILE A C 1
ATOM 1807 O O . ILE A 1 237 ? 3.840 -2.451 -9.321 1.00 98.88 237 ILE A O 1
ATOM 1811 N N . SER A 1 238 ? 2.085 -1.713 -10.528 1.00 98.44 238 SER A N 1
ATOM 1812 C CA . SER A 1 238 ? 2.823 -0.719 -11.309 1.00 98.44 238 SER A CA 1
ATOM 1813 C C . SER A 1 238 ? 2.565 0.695 -10.774 1.00 98.44 238 SER A C 1
ATOM 1815 O O . SER A 1 238 ? 1.464 1.216 -10.955 1.00 98.44 238 SER A O 1
ATOM 1817 N N . PRO A 1 239 ? 3.558 1.323 -10.120 1.00 97.44 239 PRO A N 1
ATOM 1818 C CA . PRO A 1 239 ? 3.579 2.758 -9.835 1.00 97.44 239 PRO A CA 1
ATOM 1819 C C . PRO A 1 239 ? 4.323 3.577 -10.898 1.00 97.44 239 PRO A C 1
ATOM 1821 O O . PRO A 1 239 ? 4.605 4.755 -10.670 1.00 97.44 239 PRO A O 1
ATOM 1824 N N . VAL A 1 240 ? 4.730 2.952 -12.005 1.00 97.19 240 VAL A N 1
ATOM 1825 C CA . VAL A 1 240 ? 5.655 3.543 -12.974 1.00 97.19 240 VAL A CA 1
ATOM 1826 C C . VAL A 1 240 ? 4.985 4.687 -13.726 1.00 97.19 240 VAL A C 1
ATOM 1828 O O . VAL A 1 240 ? 3.849 4.566 -14.168 1.00 97.19 240 VAL A O 1
ATOM 1831 N N . VAL A 1 241 ? 5.715 5.789 -13.897 1.00 96.44 241 VAL A N 1
ATOM 1832 C CA . VAL A 1 241 ? 5.265 6.960 -14.655 1.00 96.44 241 VAL A CA 1
ATOM 1833 C C . VAL A 1 241 ? 6.350 7.333 -15.676 1.00 96.44 241 VAL A C 1
ATOM 1835 O O . VAL A 1 241 ? 7.503 7.517 -15.265 1.00 96.44 241 VAL A O 1
ATOM 1838 N N . PRO A 1 242 ? 6.031 7.473 -16.979 1.00 95.94 242 PRO A N 1
ATOM 1839 C CA . PRO A 1 242 ? 6.983 7.868 -18.020 1.00 95.94 242 PRO A CA 1
ATOM 1840 C C . PRO A 1 242 ? 7.289 9.372 -17.959 1.00 95.94 242 PRO A C 1
ATOM 1842 O O . PRO A 1 242 ? 6.945 10.142 -18.846 1.00 95.94 242 PRO A O 1
ATOM 1845 N N . LEU A 1 243 ? 7.906 9.829 -16.870 1.00 93.69 243 LEU A N 1
ATOM 1846 C CA . LEU A 1 243 ? 8.221 11.243 -16.667 1.00 93.69 243 LEU A CA 1
ATOM 1847 C C . LEU A 1 243 ? 9.316 11.725 -17.630 1.00 93.69 243 LEU A C 1
ATOM 1849 O O . LEU A 1 243 ? 10.358 11.085 -17.767 1.00 93.69 243 LEU A O 1
ATOM 1853 N N . LYS A 1 244 ? 9.117 12.908 -18.222 1.00 93.88 244 LYS A N 1
ATOM 1854 C CA . LYS A 1 244 ? 10.101 13.591 -19.074 1.00 93.88 244 LYS A CA 1
ATOM 1855 C C . LYS A 1 244 ? 10.178 15.070 -18.712 1.00 93.88 244 LYS A C 1
ATOM 1857 O O . LYS A 1 244 ? 9.153 15.739 -18.617 1.00 93.88 244 LYS A O 1
ATOM 1862 N N . MET A 1 245 ? 11.387 15.602 -18.542 1.00 89.69 245 MET A N 1
ATOM 1863 C CA . MET A 1 245 ? 11.567 17.050 -18.410 1.00 89.69 245 MET A CA 1
ATOM 1864 C C . MET A 1 245 ? 11.423 17.708 -19.783 1.00 89.69 245 MET A C 1
ATOM 1866 O O . MET A 1 245 ? 12.056 17.268 -20.742 1.00 89.69 245 MET A O 1
ATOM 1870 N N . SER A 1 246 ? 10.592 18.741 -19.874 1.00 84.56 246 SER A N 1
ATOM 1871 C CA . SER A 1 246 ? 10.526 19.605 -21.055 1.00 84.56 246 SER A CA 1
ATOM 1872 C C . SER A 1 246 ? 11.652 20.642 -21.051 1.00 84.56 246 SER A C 1
ATOM 1874 O O . SER A 1 246 ? 12.201 20.966 -19.995 1.00 84.56 246 SER A O 1
ATOM 1876 N N . ASP A 1 247 ? 11.942 21.218 -22.218 1.00 77.56 247 ASP A N 1
ATOM 1877 C CA . ASP A 1 247 ? 12.966 22.262 -22.376 1.00 77.56 247 ASP A CA 1
ATOM 1878 C C . ASP A 1 247 ? 12.658 23.523 -21.541 1.00 77.56 247 ASP A C 1
ATOM 1880 O O . ASP A 1 247 ? 13.566 24.239 -21.129 1.00 77.56 247 ASP A O 1
ATOM 1884 N N . GLY A 1 248 ? 11.381 23.760 -21.211 1.00 77.25 248 GLY A N 1
ATOM 1885 C CA . GLY A 1 248 ? 10.926 24.840 -20.326 1.00 77.25 248 GLY A CA 1
ATOM 1886 C C . GLY A 1 248 ? 11.006 24.529 -18.824 1.00 77.25 248 GLY A C 1
ATOM 1887 O O . GLY A 1 248 ? 10.542 25.324 -18.011 1.00 77.25 248 GLY A O 1
ATOM 1888 N N . GLY A 1 249 ? 11.548 23.371 -18.429 1.00 81.94 249 GLY A N 1
ATOM 1889 C CA . GLY A 1 249 ? 11.697 22.963 -17.025 1.00 81.94 249 GLY A CA 1
ATOM 1890 C C . GLY A 1 249 ? 10.428 22.400 -16.368 1.00 81.94 249 GLY A C 1
ATOM 1891 O O . GLY A 1 249 ? 10.460 21.998 -15.196 1.00 81.94 249 GLY A O 1
ATOM 1892 N N . GLU A 1 250 ? 9.318 22.321 -17.104 1.00 88.06 250 GLU A N 1
ATOM 1893 C CA . GLU A 1 250 ? 8.103 21.645 -16.653 1.00 88.06 250 GLU A CA 1
ATOM 1894 C C . GLU A 1 250 ? 8.255 20.127 -16.763 1.00 88.06 250 GLU A C 1
ATOM 1896 O O . GLU A 1 250 ? 8.823 19.602 -17.727 1.00 88.06 250 GLU A O 1
ATOM 1901 N N . MET A 1 251 ? 7.721 19.416 -15.772 1.00 92.12 251 MET A N 1
ATOM 1902 C CA . MET A 1 251 ? 7.625 17.966 -15.801 1.00 92.12 251 MET A CA 1
ATOM 1903 C C . MET A 1 251 ? 6.447 17.549 -16.681 1.00 92.12 251 MET A C 1
ATOM 1905 O O . MET A 1 251 ? 5.304 17.907 -16.404 1.00 92.12 251 MET A O 1
ATOM 1909 N N . GLY A 1 252 ? 6.721 16.774 -17.720 1.00 91.81 252 GLY A N 1
ATOM 1910 C CA . GLY A 1 252 ? 5.722 16.176 -18.595 1.00 91.81 252 GLY A CA 1
ATOM 1911 C C . GLY A 1 252 ? 5.730 14.653 -18.527 1.00 91.81 252 GLY A C 1
ATOM 1912 O O . GLY A 1 252 ? 6.442 14.042 -17.724 1.00 91.81 252 GLY A O 1
ATOM 1913 N N . ILE A 1 253 ? 4.938 14.057 -19.414 1.00 91.88 253 ILE A N 1
ATOM 1914 C CA . ILE A 1 253 ? 4.895 12.619 -19.672 1.00 91.88 253 ILE A CA 1
ATOM 1915 C C . ILE A 1 253 ? 5.418 12.366 -21.089 1.00 91.88 253 ILE A C 1
ATOM 1917 O O . ILE A 1 253 ? 5.008 13.041 -22.039 1.00 91.88 253 ILE A O 1
ATOM 1921 N N . GLU A 1 254 ? 6.337 11.416 -21.233 1.00 91.81 254 GLU A N 1
ATOM 1922 C CA . GLU A 1 254 ? 6.748 10.868 -22.521 1.00 91.81 254 GLU A CA 1
ATOM 1923 C C . GLU A 1 254 ? 5.550 10.149 -23.155 1.00 91.81 254 GLU A C 1
ATOM 1925 O O . GLU A 1 254 ? 4.951 9.261 -22.551 1.00 91.81 254 GLU A O 1
ATOM 1930 N N . ARG A 1 255 ? 5.145 10.582 -24.355 1.00 88.12 255 ARG A N 1
ATOM 1931 C CA . ARG A 1 255 ? 3.939 10.056 -25.002 1.00 88.12 255 ARG A CA 1
ATOM 1932 C C . ARG A 1 255 ? 4.197 8.667 -25.572 1.00 88.12 255 ARG A C 1
ATOM 1934 O O . ARG A 1 255 ? 5.067 8.492 -26.423 1.00 88.12 255 ARG A O 1
ATOM 1941 N N . HIS A 1 256 ? 3.355 7.721 -25.181 1.00 90.06 256 HIS A N 1
ATOM 1942 C CA . HIS A 1 256 ? 3.314 6.368 -25.721 1.00 90.06 256 HIS A CA 1
ATOM 1943 C C . HIS A 1 256 ? 1.883 6.019 -26.143 1.00 90.06 256 HIS A C 1
ATOM 1945 O O . HIS A 1 256 ? 0.948 6.758 -25.861 1.00 90.06 256 HIS A O 1
ATOM 1951 N N . ARG A 1 257 ? 1.710 4.910 -26.873 1.00 90.38 257 ARG A N 1
ATOM 1952 C CA . ARG A 1 257 ? 0.379 4.451 -27.317 1.00 90.38 257 ARG A CA 1
ATOM 1953 C C . ARG A 1 257 ? -0.469 3.856 -26.193 1.00 90.38 257 ARG A C 1
ATOM 1955 O O . ARG A 1 257 ? -1.674 3.735 -26.358 1.00 90.38 257 ARG A O 1
ATOM 1962 N N . ILE A 1 258 ? 0.191 3.411 -25.131 1.00 95.19 258 ILE A N 1
ATOM 1963 C CA . ILE A 1 258 ? -0.387 2.745 -23.969 1.00 95.19 258 ILE A CA 1
ATOM 1964 C C . ILE A 1 258 ? 0.322 3.263 -22.722 1.00 95.19 258 ILE A C 1
ATOM 1966 O O . ILE A 1 258 ? 1.469 3.718 -22.804 1.00 95.19 258 ILE A O 1
ATOM 1970 N N . SER A 1 259 ? -0.343 3.147 -21.581 1.00 97.50 259 SER A N 1
ATOM 1971 C CA . SER A 1 259 ? 0.214 3.501 -20.278 1.00 97.50 259 SER A CA 1
ATOM 1972 C C . SER A 1 259 ? 1.396 2.596 -19.882 1.00 97.50 259 SER A C 1
ATOM 1974 O O . SER A 1 259 ? 1.561 1.483 -20.397 1.00 97.50 259 SER A O 1
ATOM 1976 N N . ALA A 1 260 ? 2.215 3.031 -18.920 1.00 98.00 260 ALA A N 1
ATOM 1977 C CA . ALA A 1 260 ? 3.264 2.195 -18.338 1.00 98.00 260 ALA A CA 1
ATOM 1978 C C . ALA A 1 260 ? 2.704 0.914 -17.699 1.00 98.00 260 ALA A C 1
ATOM 1980 O O . ALA A 1 260 ? 3.256 -0.171 -17.895 1.00 98.00 260 ALA A O 1
ATOM 1981 N N . ALA A 1 261 ? 1.595 1.014 -16.965 1.00 98.25 261 ALA A N 1
ATOM 1982 C CA . ALA A 1 261 ? 0.928 -0.151 -16.388 1.00 98.25 261 ALA A CA 1
ATOM 1983 C C . ALA A 1 261 ? 0.319 -1.081 -17.456 1.00 98.25 261 ALA A C 1
ATOM 1985 O O . ALA A 1 261 ? 0.399 -2.300 -17.311 1.00 98.25 261 ALA A O 1
ATOM 1986 N N . GLU A 1 262 ? -0.231 -0.540 -18.548 1.00 98.38 262 GLU A N 1
ATOM 1987 C CA . GLU A 1 262 ? -0.704 -1.350 -19.681 1.00 98.38 262 GLU A CA 1
ATOM 1988 C C . GLU A 1 262 ? 0.447 -2.070 -20.395 1.00 98.38 262 GLU A C 1
ATOM 1990 O O . GLU A 1 262 ? 0.312 -3.237 -20.761 1.00 98.38 262 GLU A O 1
ATOM 1995 N N . LYS A 1 263 ? 1.606 -1.416 -20.541 1.00 98.38 263 LYS A N 1
ATOM 1996 C CA . LYS A 1 263 ? 2.817 -2.042 -21.086 1.00 98.38 263 LYS A CA 1
ATOM 1997 C C . LYS A 1 263 ? 3.271 -3.225 -20.233 1.00 98.38 263 LYS A C 1
ATOM 1999 O O . LYS A 1 263 ? 3.531 -4.295 -20.779 1.00 98.38 263 LYS A O 1
ATOM 2004 N N . VAL A 1 264 ? 3.325 -3.049 -18.909 1.00 98.56 264 VAL A N 1
ATOM 2005 C CA . VAL A 1 264 ? 3.620 -4.141 -17.963 1.00 98.56 264 VAL A CA 1
ATOM 2006 C C . VAL A 1 264 ? 2.622 -5.280 -18.156 1.00 98.56 264 VAL A C 1
ATOM 2008 O O . VAL A 1 264 ? 3.042 -6.407 -18.400 1.00 98.56 264 VAL A O 1
ATOM 2011 N N . TYR A 1 265 ? 1.323 -4.971 -18.150 1.00 98.44 265 TYR A N 1
ATOM 2012 C CA . TYR A 1 265 ? 0.261 -5.958 -18.332 1.00 98.44 265 TYR A CA 1
ATOM 2013 C C . TYR A 1 265 ? 0.425 -6.778 -19.609 1.00 98.44 265 TYR A C 1
ATOM 2015 O O . TYR A 1 265 ? 0.408 -8.001 -19.546 1.00 98.44 265 TYR A O 1
ATOM 2023 N N . LEU A 1 266 ? 0.621 -6.140 -20.765 1.00 98.00 266 LEU A N 1
ATOM 2024 C CA . LEU A 1 266 ? 0.746 -6.860 -22.036 1.00 98.00 266 LEU A CA 1
ATOM 2025 C C . LEU A 1 266 ? 1.951 -7.806 -22.060 1.00 98.00 266 LEU A C 1
ATOM 2027 O O . LEU A 1 266 ? 1.859 -8.896 -22.621 1.00 98.00 266 LEU A O 1
ATOM 2031 N N . MET A 1 267 ? 3.065 -7.414 -21.440 1.00 98.19 267 MET A N 1
ATOM 2032 C CA . MET A 1 267 ? 4.274 -8.237 -21.394 1.00 98.19 267 MET A CA 1
ATOM 2033 C C . MET A 1 267 ? 4.177 -9.388 -20.387 1.00 98.19 267 MET A C 1
ATOM 2035 O O . MET A 1 267 ? 4.779 -10.436 -20.608 1.00 98.19 267 MET A O 1
ATOM 2039 N N . THR A 1 268 ? 3.439 -9.214 -19.287 1.00 97.75 268 THR A N 1
ATOM 2040 C CA . THR A 1 268 ? 3.337 -10.230 -18.228 1.00 97.75 268 THR A CA 1
ATOM 2041 C C . THR A 1 268 ? 2.089 -11.091 -18.333 1.00 97.75 268 THR A C 1
ATOM 2043 O O . THR A 1 268 ? 2.064 -12.171 -17.751 1.00 97.75 268 THR A O 1
ATOM 2046 N N . LYS A 1 269 ? 1.063 -10.675 -19.086 1.00 94.19 269 LYS A N 1
ATOM 2047 C CA . LYS A 1 269 ? -0.191 -11.428 -19.207 1.00 94.19 269 LYS A CA 1
ATOM 2048 C C . LYS A 1 269 ? 0.007 -12.866 -19.708 1.00 94.19 269 LYS A C 1
ATOM 2050 O O . LYS A 1 269 ? -0.618 -13.749 -19.126 1.00 94.19 269 LYS A O 1
ATOM 2055 N N . PRO A 1 270 ? 0.884 -13.151 -20.695 1.00 96.12 270 PRO A N 1
ATOM 2056 C CA . PRO A 1 270 ? 1.172 -14.529 -21.104 1.00 96.12 270 PRO A CA 1
ATOM 2057 C C . PRO A 1 270 ? 1.880 -15.370 -20.031 1.00 96.12 270 PRO A C 1
ATOM 2059 O O . PRO A 1 270 ? 1.916 -16.588 -20.152 1.00 96.12 270 PRO A O 1
ATOM 2062 N N . LEU A 1 271 ? 2.462 -14.731 -19.011 1.00 96.94 271 LEU A N 1
ATOM 2063 C CA . LEU A 1 271 ? 3.215 -15.382 -17.935 1.00 96.94 271 LEU A CA 1
ATOM 2064 C C . LEU A 1 271 ? 2.334 -15.703 -16.715 1.00 96.94 271 LEU A C 1
ATOM 2066 O O . LEU A 1 271 ? 2.757 -16.452 -15.842 1.00 96.94 271 LEU A O 1
ATOM 2070 N N . GLY A 1 272 ? 1.120 -15.140 -16.638 1.00 94.62 272 GLY A N 1
ATOM 2071 C CA . GLY A 1 272 ? 0.132 -15.447 -15.595 1.00 94.62 272 GLY A CA 1
ATOM 2072 C C . GLY A 1 272 ? -0.211 -14.333 -14.591 1.00 94.62 272 GLY A C 1
ATOM 2073 O O . GLY A 1 272 ? -1.382 -14.264 -14.211 1.00 94.62 272 GLY A O 1
ATOM 2074 N N . PRO A 1 273 ? 0.709 -13.446 -14.151 1.00 98.00 273 PRO A N 1
ATOM 2075 C CA . PRO A 1 273 ? 0.379 -12.431 -13.151 1.00 98.00 273 PRO A CA 1
ATOM 2076 C C . PRO A 1 273 ? -0.686 -11.429 -13.607 1.00 98.00 273 PRO A C 1
ATOM 2078 O O . PRO A 1 273 ? -0.717 -11.006 -14.767 1.00 98.00 273 PRO A O 1
ATOM 2081 N N . GLU A 1 274 ? -1.497 -10.958 -12.660 1.00 98.44 274 GLU A N 1
ATOM 2082 C CA . GLU A 1 274 ? -2.410 -9.834 -12.883 1.00 98.44 274 GLU A CA 1
ATOM 2083 C C . GLU A 1 274 ? -1.717 -8.500 -12.599 1.00 98.44 274 GLU A C 1
ATOM 2085 O O . GLU A 1 274 ? -0.924 -8.378 -11.667 1.00 98.44 274 GLU A O 1
ATOM 2090 N N . THR A 1 275 ? -2.020 -7.468 -13.390 1.00 98.69 275 THR A N 1
ATOM 2091 C CA . THR A 1 275 ? -1.418 -6.134 -13.231 1.00 98.69 275 THR A CA 1
ATOM 2092 C C . THR A 1 275 ? -2.418 -5.132 -12.672 1.00 98.69 275 THR A C 1
ATOM 2094 O O . THR A 1 275 ? -3.550 -5.015 -13.148 1.00 98.69 275 THR A O 1
ATOM 2097 N N . VAL A 1 276 ? -1.971 -4.367 -11.678 1.00 98.81 276 VAL A N 1
ATOM 2098 C CA . VAL A 1 276 ? -2.726 -3.299 -11.025 1.00 98.81 276 VAL A CA 1
ATOM 2099 C C . VAL A 1 276 ? -1.885 -2.023 -11.008 1.00 98.81 276 VAL A C 1
ATOM 2101 O O . VAL A 1 276 ? -0.752 -2.014 -10.536 1.00 98.81 276 VAL A O 1
ATOM 2104 N N . ALA A 1 277 ? -2.444 -0.924 -11.496 1.00 98.81 277 ALA A N 1
ATOM 2105 C CA . ALA A 1 277 ? -1.829 0.394 -11.456 1.00 98.81 277 ALA A CA 1
ATOM 2106 C C . ALA A 1 277 ? -2.198 1.097 -10.138 1.00 98.81 277 ALA A C 1
ATOM 2108 O O . ALA A 1 277 ? -3.382 1.267 -9.837 1.00 98.81 277 ALA A O 1
ATOM 2109 N N . ALA A 1 278 ? -1.203 1.504 -9.343 1.00 98.44 278 ALA A N 1
ATOM 2110 C CA . ALA A 1 278 ? -1.409 2.194 -8.064 1.00 98.44 278 ALA A CA 1
ATOM 2111 C C . ALA A 1 278 ? -0.139 2.934 -7.604 1.00 98.44 278 ALA A C 1
ATOM 2113 O O . ALA A 1 278 ? 0.952 2.669 -8.087 1.00 98.44 278 ALA A O 1
ATOM 2114 N N . PHE A 1 279 ? -0.265 3.827 -6.615 1.00 97.44 279 PHE A N 1
ATOM 2115 C CA . PHE A 1 279 ? 0.841 4.583 -5.989 1.00 97.44 279 PHE A CA 1
ATOM 2116 C C . PHE A 1 279 ? 1.572 5.625 -6.864 1.00 97.44 279 PHE A C 1
ATOM 2118 O O . PHE A 1 279 ? 2.571 6.184 -6.408 1.00 97.44 279 PHE A O 1
ATOM 2125 N N . HIS A 1 280 ? 1.067 5.965 -8.054 1.00 96.38 280 HIS A N 1
ATOM 2126 C CA . HIS A 1 280 ? 1.683 6.956 -8.957 1.00 96.38 280 HIS A CA 1
ATOM 2127 C C . HIS A 1 280 ? 1.897 8.337 -8.311 1.00 96.38 280 HIS A C 1
ATOM 2129 O O . HIS A 1 280 ? 2.908 8.995 -8.554 1.00 96.38 280 HIS A O 1
ATOM 2135 N N . THR A 1 281 ? 0.947 8.785 -7.485 1.00 93.12 281 THR A N 1
ATOM 2136 C CA . THR A 1 281 ? 0.876 10.159 -6.957 1.00 93.12 281 THR A CA 1
ATOM 2137 C C . THR A 1 281 ? 1.315 10.277 -5.498 1.00 93.12 281 THR A C 1
ATOM 2139 O O . THR A 1 281 ? 1.107 11.315 -4.870 1.00 93.12 281 THR A O 1
ATOM 2142 N N . ILE A 1 282 ? 1.922 9.225 -4.935 1.00 92.56 282 ILE A N 1
ATOM 2143 C CA . ILE A 1 282 ? 2.347 9.213 -3.534 1.00 92.56 282 ILE A CA 1
ATOM 2144 C C . ILE A 1 282 ? 3.802 9.686 -3.414 1.00 92.56 282 ILE A C 1
ATOM 2146 O O . ILE A 1 282 ? 4.710 9.009 -3.904 1.00 92.56 282 ILE A O 1
ATOM 2150 N N . PRO A 1 283 ? 4.073 10.811 -2.722 1.00 89.44 283 PRO A N 1
ATOM 2151 C CA . PRO A 1 283 ? 5.429 11.333 -2.599 1.00 89.44 283 PRO A CA 1
ATOM 2152 C C . PRO A 1 283 ? 6.337 10.385 -1.815 1.00 89.44 283 PRO A C 1
ATOM 2154 O O . PRO A 1 283 ? 6.146 10.159 -0.617 1.00 89.44 283 PRO A O 1
ATOM 2157 N N . ALA A 1 284 ? 7.394 9.897 -2.465 1.00 86.94 284 ALA A N 1
ATOM 2158 C CA . ALA A 1 284 ? 8.357 8.975 -1.861 1.00 86.94 284 ALA A CA 1
ATOM 2159 C C . ALA A 1 284 ? 8.969 9.500 -0.547 1.00 86.94 284 ALA A C 1
ATOM 2161 O O . ALA A 1 284 ? 9.138 8.743 0.405 1.00 86.94 284 ALA A O 1
ATOM 2162 N N . ALA A 1 285 ? 9.243 10.807 -0.466 1.00 84.94 285 ALA A N 1
ATOM 2163 C CA . ALA A 1 285 ? 9.792 11.432 0.738 1.00 84.94 285 ALA A CA 1
ATOM 2164 C C . ALA A 1 285 ? 8.868 11.297 1.963 1.00 84.94 285 ALA A C 1
ATOM 2166 O O . ALA A 1 285 ? 9.354 11.175 3.085 1.00 84.94 285 ALA A O 1
ATOM 2167 N N . ASN A 1 286 ? 7.546 11.277 1.761 1.00 86.06 286 ASN A N 1
ATOM 2168 C CA . ASN A 1 286 ? 6.585 11.111 2.851 1.00 86.06 286 ASN A CA 1
ATOM 2169 C C . ASN A 1 286 ? 6.447 9.635 3.254 1.00 86.06 286 ASN A C 1
ATOM 2171 O O . ASN A 1 286 ? 6.255 9.332 4.433 1.00 86.06 286 ASN A O 1
ATOM 2175 N N . LEU A 1 287 ? 6.583 8.705 2.301 1.00 85.81 287 LEU A N 1
ATOM 2176 C CA . LEU A 1 287 ? 6.550 7.269 2.592 1.00 85.81 287 LEU A CA 1
ATOM 2177 C C . LEU A 1 287 ? 7.670 6.864 3.559 1.00 85.81 287 LEU A C 1
ATOM 2179 O O . LEU A 1 287 ? 7.396 6.138 4.512 1.00 85.81 287 LEU A O 1
ATOM 2183 N N . SER A 1 288 ? 8.889 7.383 3.373 1.00 83.12 288 SER A N 1
ATOM 2184 C CA . SER A 1 288 ? 10.043 7.065 4.230 1.00 83.12 288 SER A CA 1
ATOM 2185 C C . SER A 1 288 ? 9.947 7.617 5.658 1.00 83.12 288 SER A C 1
ATOM 2187 O O . SER A 1 288 ? 10.655 7.147 6.543 1.00 83.12 288 SER A O 1
ATOM 2189 N N . ARG A 1 289 ? 9.076 8.601 5.916 1.00 83.31 289 ARG A N 1
ATOM 2190 C CA . ARG A 1 289 ? 8.858 9.159 7.258 1.00 83.31 289 ARG A CA 1
ATOM 2191 C C . ARG A 1 289 ? 7.792 8.341 7.983 1.00 83.31 289 ARG A C 1
ATOM 2193 O O . ARG A 1 289 ? 6.621 8.684 7.921 1.00 83.31 289 ARG A O 1
ATOM 2200 N N . ILE A 1 290 ? 8.187 7.259 8.650 1.00 72.56 290 ILE A N 1
ATOM 2201 C CA . ILE A 1 290 ? 7.284 6.219 9.189 1.00 72.56 290 ILE A CA 1
ATOM 2202 C C . ILE A 1 290 ? 6.150 6.766 10.078 1.00 72.56 290 ILE A C 1
ATOM 2204 O O . ILE A 1 290 ? 5.032 6.257 10.024 1.00 72.56 290 ILE A O 1
ATOM 2208 N N . GLU A 1 291 ? 6.410 7.800 10.875 1.00 71.06 291 GLU A N 1
ATOM 2209 C CA . GLU A 1 291 ? 5.407 8.414 11.762 1.00 71.06 291 GLU A CA 1
ATOM 2210 C C . GLU A 1 291 ? 4.581 9.511 11.085 1.00 71.06 291 GLU A C 1
ATOM 2212 O O . GLU A 1 291 ? 3.564 9.952 11.614 1.00 71.06 291 GLU A O 1
ATOM 2217 N N . PHE A 1 292 ? 4.987 9.953 9.892 1.00 72.56 292 PHE A N 1
ATOM 2218 C CA . PHE A 1 292 ? 4.271 10.992 9.171 1.00 72.56 292 PHE A CA 1
ATOM 2219 C C . PHE A 1 292 ? 2.926 10.444 8.670 1.00 72.56 292 PHE A C 1
ATOM 2221 O O . PHE A 1 292 ? 2.923 9.434 7.945 1.00 72.56 292 PHE A O 1
ATOM 2228 N N . PRO A 1 293 ? 1.794 11.089 9.017 1.00 69.44 293 PRO A N 1
ATOM 2229 C CA . PRO A 1 293 ? 0.485 10.671 8.546 1.00 69.44 293 PRO A CA 1
ATOM 2230 C C . PRO A 1 293 ? 0.367 10.955 7.047 1.00 69.44 293 PRO A C 1
ATOM 2232 O O . PRO A 1 293 ? 0.534 12.086 6.592 1.00 69.44 293 PRO A O 1
ATOM 2235 N N . LEU A 1 294 ? 0.070 9.921 6.263 1.00 79.12 294 LEU A N 1
ATOM 2236 C CA . LEU A 1 294 ? -0.140 10.059 4.826 1.00 79.12 294 LEU A CA 1
ATOM 2237 C C . LEU A 1 294 ? -1.616 10.319 4.566 1.00 79.12 294 LEU A C 1
ATOM 2239 O O . LEU A 1 294 ? -2.381 9.379 4.502 1.00 79.12 294 LEU A O 1
ATOM 2243 N N . ASN A 1 295 ? -2.032 11.572 4.429 1.00 87.00 295 ASN A N 1
ATOM 2244 C CA . ASN A 1 295 ? -3.436 11.910 4.176 1.00 87.00 295 ASN A CA 1
ATOM 2245 C C . ASN A 1 295 ? -3.711 12.045 2.669 1.00 87.00 295 ASN A C 1
ATOM 2247 O O . ASN A 1 295 ? -3.985 13.145 2.187 1.00 87.00 295 ASN A O 1
ATOM 2251 N N . PHE A 1 296 ? -3.570 10.942 1.932 1.00 91.00 296 PHE A N 1
ATOM 2252 C CA . PHE A 1 296 ? -3.706 10.909 0.473 1.00 91.00 296 PHE A CA 1
ATOM 2253 C C . PHE A 1 296 ? -4.640 9.792 0.021 1.00 91.00 296 PHE A C 1
ATOM 2255 O O . PHE A 1 296 ? -4.718 8.732 0.647 1.00 91.00 296 PHE A O 1
ATOM 2262 N N . ASP A 1 297 ? -5.283 10.015 -1.117 1.00 95.44 297 ASP A N 1
ATOM 2263 C CA . ASP A 1 297 ? -5.998 8.971 -1.831 1.00 95.44 297 ASP A CA 1
ATOM 2264 C C . ASP A 1 297 ? -5.069 8.274 -2.825 1.00 95.44 297 ASP A C 1
ATOM 2266 O O . ASP A 1 297 ? -4.307 8.914 -3.554 1.00 95.44 297 ASP A O 1
ATOM 2270 N N . VAL A 1 298 ? -5.159 6.946 -2.873 1.00 97.50 298 VAL A N 1
ATOM 2271 C CA . VAL A 1 298 ? -4.480 6.121 -3.875 1.00 97.50 298 VAL A CA 1
ATOM 2272 C C . VAL A 1 298 ? -5.537 5.556 -4.807 1.00 97.50 298 VAL A C 1
ATOM 2274 O O . VAL A 1 298 ? -6.310 4.681 -4.421 1.00 97.50 298 VAL A O 1
ATOM 2277 N N . VAL A 1 299 ? -5.567 6.037 -6.046 1.00 98.12 299 VAL A N 1
ATOM 2278 C CA . VAL A 1 299 ? -6.442 5.460 -7.069 1.00 98.12 299 VAL A CA 1
ATOM 2279 C C . VAL A 1 299 ? -5.833 4.152 -7.577 1.00 98.12 299 VAL A C 1
ATOM 2281 O O . VAL A 1 299 ? -4.636 4.095 -7.869 1.00 98.12 299 VAL A O 1
ATOM 2284 N N . VAL A 1 300 ? -6.658 3.107 -7.653 1.00 98.69 300 VAL A N 1
ATOM 2285 C CA . VAL A 1 300 ? -6.284 1.741 -8.033 1.00 98.69 300 VAL A CA 1
ATOM 2286 C C . VAL A 1 300 ? -7.026 1.349 -9.305 1.00 98.69 300 VAL A C 1
ATOM 2288 O O . VAL A 1 300 ? -8.249 1.248 -9.293 1.00 98.69 300 VAL A O 1
ATOM 2291 N N . ALA A 1 301 ? -6.300 1.098 -10.390 1.00 98.62 301 ALA A N 1
ATOM 2292 C CA . ALA A 1 301 ? -6.867 0.691 -11.676 1.00 98.62 301 ALA A CA 1
ATOM 2293 C C . ALA A 1 301 ? -6.356 -0.700 -12.078 1.00 98.62 301 ALA A C 1
ATOM 2295 O O . ALA A 1 301 ? -5.188 -1.020 -11.885 1.00 98.62 301 ALA A O 1
ATOM 2296 N N . GLY A 1 302 ? -7.222 -1.548 -12.626 1.00 98.44 302 GLY A N 1
ATOM 2297 C CA . GLY A 1 302 ? -6.879 -2.935 -12.951 1.00 98.44 302 GLY A CA 1
ATOM 2298 C C . GLY A 1 302 ? -8.064 -3.707 -13.519 1.00 98.44 302 GLY A C 1
ATOM 2299 O O . GLY A 1 302 ? -9.218 -3.376 -13.241 1.00 98.44 302 GLY A O 1
ATOM 2300 N N . ASN A 1 303 ? -7.777 -4.721 -14.334 1.00 97.62 303 ASN A N 1
ATOM 2301 C CA . ASN A 1 303 ? -8.808 -5.486 -15.044 1.00 97.62 303 ASN A CA 1
ATOM 2302 C C . ASN A 1 303 ? -9.381 -6.635 -14.199 1.00 97.62 303 ASN A C 1
ATOM 2304 O O . ASN A 1 303 ? -10.555 -6.962 -14.347 1.00 97.62 303 ASN A O 1
ATOM 2308 N N . ASP A 1 304 ? -8.593 -7.201 -13.280 1.00 97.56 304 ASP A N 1
ATOM 2309 C CA . ASP A 1 304 ? -9.058 -8.226 -12.344 1.00 97.56 304 ASP A CA 1
ATOM 2310 C C . ASP A 1 304 ? -9.541 -7.621 -11.014 1.00 97.56 304 ASP A C 1
ATOM 2312 O O . ASP A 1 304 ? -8.793 -6.984 -10.262 1.00 97.56 304 ASP A O 1
ATOM 2316 N N . ALA A 1 305 ? -10.816 -7.849 -10.694 1.00 93.88 305 ALA A N 1
ATOM 2317 C CA . ALA A 1 305 ? -11.449 -7.315 -9.493 1.00 93.88 305 ALA A CA 1
ATOM 2318 C C . ALA A 1 305 ? -10.869 -7.910 -8.198 1.00 93.88 305 ALA A C 1
ATOM 2320 O O . ALA A 1 305 ? -10.815 -7.218 -7.177 1.00 93.88 305 ALA A O 1
ATOM 2321 N N . LYS A 1 306 ? -10.425 -9.175 -8.218 1.00 93.62 306 LYS A N 1
ATOM 2322 C CA . LYS A 1 306 ? -9.828 -9.833 -7.046 1.00 93.62 306 LYS A CA 1
ATOM 2323 C C . LYS A 1 306 ? -8.475 -9.205 -6.709 1.00 93.62 306 LYS A C 1
ATOM 2325 O O . LYS A 1 306 ? -8.248 -8.828 -5.559 1.00 93.62 306 LYS A O 1
ATOM 2330 N N . SER A 1 307 ? -7.628 -9.008 -7.713 1.00 97.38 307 SER A N 1
ATOM 2331 C CA . SER A 1 307 ? -6.311 -8.386 -7.577 1.00 97.38 307 SER A CA 1
ATOM 2332 C C . SER A 1 307 ? -6.417 -6.932 -7.133 1.00 97.38 307 SER A C 1
ATOM 2334 O O . SER A 1 307 ? -5.734 -6.530 -6.191 1.00 97.38 307 SER A O 1
ATOM 2336 N N . LYS A 1 308 ? -7.356 -6.156 -7.701 1.00 97.69 308 LYS A N 1
ATOM 2337 C CA . LYS A 1 308 ? -7.652 -4.801 -7.206 1.00 97.69 308 LYS A CA 1
ATOM 2338 C C . LYS A 1 308 ? -8.015 -4.795 -5.723 1.00 97.69 308 LYS A C 1
ATOM 2340 O O . LYS A 1 308 ? -7.436 -4.019 -4.971 1.00 97.69 308 LYS A O 1
ATOM 2345 N N . LYS A 1 309 ? -8.916 -5.677 -5.273 1.00 94.62 309 LYS A N 1
ATOM 2346 C CA . LYS A 1 309 ? -9.302 -5.765 -3.851 1.00 94.62 309 LYS A CA 1
ATOM 2347 C C . LYS A 1 309 ? -8.109 -6.071 -2.941 1.00 94.62 309 LYS A C 1
ATOM 2349 O O . LYS A 1 309 ? -8.003 -5.471 -1.872 1.00 94.62 309 LYS A O 1
ATOM 2354 N N . VAL A 1 310 ? -7.203 -6.959 -3.359 1.00 95.62 310 VAL A N 1
ATOM 2355 C CA . VAL A 1 310 ? -5.965 -7.251 -2.613 1.00 95.62 310 VAL A CA 1
ATOM 2356 C C . VAL A 1 310 ? -5.086 -6.004 -2.502 1.00 95.62 310 VAL A C 1
ATOM 2358 O O . VAL A 1 310 ? -4.681 -5.643 -1.398 1.00 95.62 310 VAL A O 1
ATOM 2361 N N . VAL A 1 311 ? -4.851 -5.298 -3.611 1.00 98.06 311 VAL A N 1
ATOM 2362 C CA . VAL A 1 311 ? -4.028 -4.076 -3.629 1.00 98.06 311 VAL A CA 1
ATOM 2363 C C . VAL A 1 311 ? -4.662 -2.952 -2.809 1.00 98.06 311 VAL A C 1
ATOM 2365 O O . VAL A 1 311 ? -3.974 -2.294 -2.032 1.00 98.06 311 VAL A O 1
ATOM 2368 N N . MET A 1 312 ? -5.979 -2.761 -2.902 1.00 96.50 312 MET A N 1
ATOM 2369 C CA . MET A 1 312 ? -6.702 -1.798 -2.070 1.00 96.50 312 MET A CA 1
ATOM 2370 C C . MET A 1 312 ? -6.562 -2.133 -0.579 1.00 96.50 312 MET A C 1
ATOM 2372 O O . MET A 1 312 ? -6.313 -1.237 0.223 1.00 96.50 312 MET A O 1
ATOM 2376 N N . LYS A 1 313 ? -6.633 -3.415 -0.193 1.00 90.44 313 LYS A N 1
ATOM 2377 C CA . LYS A 1 313 ? -6.393 -3.837 1.197 1.00 90.44 313 LYS A CA 1
ATOM 2378 C C . LYS A 1 313 ? -4.964 -3.515 1.654 1.00 90.44 313 LYS A C 1
ATOM 2380 O O . LYS A 1 313 ? -4.805 -2.979 2.747 1.00 90.44 313 LYS A O 1
ATOM 2385 N N . LEU A 1 314 ? -3.955 -3.774 0.815 1.00 94.25 314 LEU A N 1
ATOM 2386 C CA . LEU A 1 314 ? -2.552 -3.420 1.090 1.00 94.25 314 LEU A CA 1
ATOM 2387 C C . LEU A 1 314 ? -2.349 -1.913 1.279 1.00 94.25 314 LEU A C 1
ATOM 2389 O O . LEU A 1 314 ? -1.547 -1.495 2.113 1.00 94.25 314 LEU A O 1
ATOM 2393 N N . ILE A 1 315 ? -3.069 -1.088 0.516 1.00 94.19 315 ILE A N 1
ATOM 2394 C CA . ILE A 1 315 ? -3.043 0.371 0.663 1.00 94.19 315 ILE A CA 1
ATOM 2395 C C . ILE A 1 315 ? -3.662 0.789 1.998 1.00 94.19 315 ILE A C 1
ATOM 2397 O O . ILE A 1 315 ? -3.043 1.563 2.722 1.00 94.19 315 ILE A O 1
ATOM 2401 N N . SER A 1 316 ? -4.840 0.259 2.351 1.00 87.88 316 SER A N 1
ATOM 2402 C CA . SER A 1 316 ? -5.538 0.593 3.605 1.00 87.88 316 SER A CA 1
ATOM 2403 C C . SER A 1 316 ? -4.747 0.236 4.867 1.00 87.88 316 SER A C 1
ATOM 2405 O O . SER A 1 316 ? -5.006 0.792 5.931 1.00 87.88 316 SER A O 1
ATOM 2407 N N . GLN A 1 317 ? -3.790 -0.691 4.772 1.00 84.81 317 GLN A N 1
ATOM 2408 C CA . GLN A 1 317 ? -2.890 -1.034 5.877 1.00 84.81 317 GLN A CA 1
ATOM 2409 C C . GLN A 1 317 ? -1.838 0.049 6.148 1.00 84.81 317 GLN A C 1
ATOM 2411 O O . GLN A 1 317 ? -1.243 0.071 7.225 1.00 84.81 317 GLN A O 1
ATOM 2416 N N . ILE A 1 318 ? -1.609 0.965 5.204 1.00 84.75 318 ILE A N 1
ATOM 2417 C CA . ILE A 1 318 ? -0.750 2.127 5.410 1.00 84.75 318 ILE A CA 1
ATOM 2418 C C . ILE A 1 318 ? -1.601 3.240 6.046 1.00 84.75 318 ILE A C 1
ATOM 2420 O O . ILE A 1 318 ? -2.530 3.735 5.404 1.00 84.75 318 ILE A O 1
ATOM 2424 N N . PRO A 1 319 ? -1.295 3.681 7.284 1.00 77.56 319 PRO A N 1
ATOM 2425 C CA . PRO A 1 319 ? -2.155 4.608 8.009 1.00 77.56 319 PRO A CA 1
ATOM 2426 C C . PRO A 1 319 ? -2.466 5.892 7.232 1.00 77.56 319 PRO A C 1
ATOM 2428 O O . PRO A 1 319 ? -1.557 6.581 6.761 1.00 77.56 319 PRO A O 1
ATOM 2431 N N . ASN A 1 320 ? -3.759 6.227 7.194 1.00 81.31 320 ASN A N 1
ATOM 2432 C CA . ASN A 1 320 ? -4.356 7.403 6.552 1.00 81.31 320 ASN A CA 1
ATOM 2433 C C . ASN A 1 320 ? -4.361 7.409 5.012 1.00 81.31 320 ASN A C 1
ATOM 2435 O O . ASN A 1 320 ? -4.939 8.332 4.434 1.00 81.31 320 ASN A O 1
ATOM 2439 N N . LEU A 1 321 ? -3.809 6.387 4.345 1.00 88.88 321 LEU A N 1
ATOM 2440 C CA . LEU A 1 321 ? -4.040 6.212 2.913 1.00 88.88 321 LEU A CA 1
ATOM 2441 C C . LEU A 1 321 ? -5.430 5.626 2.679 1.00 88.88 321 LEU A C 1
ATOM 2443 O O . LEU A 1 321 ? -5.805 4.625 3.291 1.00 88.88 321 LEU A O 1
ATOM 2447 N N . ARG A 1 322 ? -6.184 6.230 1.761 1.00 91.62 322 ARG A N 1
ATOM 2448 C CA . ARG A 1 322 ? -7.491 5.717 1.343 1.00 91.62 322 ARG A CA 1
ATOM 2449 C C . ARG A 1 322 ? -7.401 5.193 -0.092 1.00 91.62 322 ARG A C 1
ATOM 2451 O O . ARG A 1 322 ? -7.143 5.978 -1.005 1.00 91.62 322 ARG A O 1
ATOM 2458 N N . PRO A 1 323 ? -7.598 3.887 -0.328 1.00 95.38 323 PRO A N 1
ATOM 2459 C CA . PRO A 1 323 ? -7.690 3.375 -1.684 1.00 95.38 323 PRO A CA 1
ATOM 2460 C C . PRO A 1 323 ? -9.027 3.774 -2.314 1.00 95.38 323 PRO A C 1
ATOM 2462 O O . PRO A 1 323 ? -10.073 3.687 -1.671 1.00 95.38 323 PRO A O 1
ATOM 2465 N N . LEU A 1 324 ? -9.000 4.149 -3.587 1.00 97.19 324 LEU A N 1
ATOM 2466 C CA . LEU A 1 324 ? -10.185 4.399 -4.403 1.00 97.19 324 LEU A CA 1
ATOM 2467 C C . LEU A 1 324 ? -10.138 3.489 -5.630 1.00 97.19 324 LEU A C 1
ATOM 2469 O O . LEU A 1 324 ? -9.095 3.387 -6.275 1.00 97.19 324 LEU A O 1
ATOM 2473 N N . ASP A 1 325 ? -11.247 2.825 -5.956 1.00 97.56 325 ASP A N 1
ATOM 2474 C CA . ASP A 1 325 ? -11.328 2.051 -7.195 1.00 97.56 325 ASP A CA 1
ATOM 2475 C C . ASP A 1 325 ? -11.424 3.021 -8.381 1.00 97.56 325 ASP A C 1
ATOM 2477 O O . ASP A 1 325 ? -12.396 3.757 -8.528 1.00 97.56 325 ASP A O 1
ATOM 2481 N N . GLY A 1 326 ? -10.377 3.035 -9.199 1.00 97.19 326 GLY A N 1
ATOM 2482 C CA . GLY A 1 326 ? -10.258 3.840 -10.408 1.00 97.19 326 GLY A CA 1
ATOM 2483 C C . GLY A 1 326 ? -10.767 3.141 -11.663 1.00 97.19 326 GLY A C 1
ATOM 2484 O O . GLY A 1 326 ? -10.568 3.666 -12.751 1.00 97.19 326 GLY A O 1
ATOM 2485 N N . GLY A 1 327 ? -11.385 1.965 -11.557 1.00 98.00 327 GLY A N 1
ATOM 2486 C CA . GLY A 1 327 ? -11.928 1.216 -12.687 1.00 98.00 327 GLY A CA 1
ATOM 2487 C C . GLY A 1 327 ? -10.915 0.275 -13.345 1.00 98.00 327 GLY A C 1
ATOM 2488 O O . GLY A 1 327 ? -10.135 -0.398 -12.666 1.00 98.00 327 GLY A O 1
ATOM 2489 N N . SER A 1 328 ? -11.000 0.156 -14.672 1.00 98.12 328 SER A N 1
ATOM 2490 C CA . SER A 1 328 ? -10.162 -0.751 -15.476 1.00 98.12 328 SER A CA 1
ATOM 2491 C C . SER A 1 328 ? -8.744 -0.215 -15.675 1.00 98.12 328 SER A C 1
ATOM 2493 O O . SER A 1 328 ? -8.501 0.976 -15.479 1.00 98.12 328 SER A O 1
ATOM 2495 N N . LEU A 1 329 ? -7.821 -1.064 -16.138 1.00 97.94 329 LEU A N 1
ATOM 2496 C CA . LEU A 1 329 ? -6.427 -0.672 -16.371 1.00 97.94 329 LEU A CA 1
ATOM 2497 C C . LEU A 1 329 ? -6.278 0.454 -17.415 1.00 97.94 329 LEU A C 1
ATOM 2499 O O . LEU A 1 329 ? -5.318 1.209 -17.340 1.00 97.94 329 LEU A O 1
ATOM 2503 N N . LYS A 1 330 ? -7.267 0.651 -18.300 1.00 96.69 330 LYS A N 1
ATOM 2504 C CA . LYS A 1 330 ? -7.307 1.767 -19.268 1.00 96.69 330 LYS A CA 1
ATOM 2505 C C . LYS A 1 330 ? -7.216 3.150 -18.615 1.00 96.69 330 LYS A C 1
ATOM 2507 O O . LYS A 1 330 ? -6.792 4.108 -19.245 1.00 96.69 330 LYS A O 1
ATOM 2512 N N . ASN A 1 331 ? -7.610 3.267 -17.346 1.00 97.62 331 ASN A N 1
ATOM 2513 C CA . ASN A 1 331 ? -7.534 4.531 -16.617 1.00 97.62 331 ASN A CA 1
ATOM 2514 C C . ASN A 1 331 ? -6.122 4.826 -16.079 1.00 97.62 331 ASN A C 1
ATOM 2516 O O . ASN A 1 331 ? -5.893 5.922 -15.572 1.00 97.62 331 ASN A O 1
ATOM 2520 N N . ALA A 1 332 ? -5.170 3.890 -16.193 1.00 97.38 332 ALA A N 1
ATOM 2521 C CA . ALA A 1 332 ? -3.805 4.059 -15.698 1.00 97.38 332 ALA A CA 1
ATOM 2522 C C . ALA A 1 332 ? -3.072 5.235 -16.359 1.00 97.38 332 ALA A C 1
ATOM 2524 O O . ALA A 1 332 ? -2.398 5.982 -15.657 1.00 97.38 332 ALA A O 1
ATOM 2525 N N . GLU A 1 333 ? -3.284 5.484 -17.656 1.00 96.25 333 GLU A N 1
ATOM 2526 C CA . GLU A 1 333 ? -2.701 6.643 -18.350 1.00 96.25 333 GLU A CA 1
ATOM 2527 C C . GLU A 1 333 ? -3.081 7.962 -17.657 1.00 96.25 333 GLU A C 1
ATOM 2529 O O . GLU A 1 333 ? -2.228 8.806 -17.383 1.00 96.25 333 GLU A O 1
ATOM 2534 N N . THR A 1 334 ? -4.351 8.112 -17.271 1.00 96.12 334 THR A N 1
ATOM 2535 C CA . THR A 1 334 ? -4.808 9.302 -16.536 1.00 96.12 334 THR A CA 1
ATOM 2536 C C . THR A 1 334 ? -4.109 9.421 -15.178 1.00 96.12 334 THR A C 1
ATOM 2538 O O . THR A 1 334 ? -3.734 10.521 -14.770 1.00 96.12 334 THR A O 1
ATOM 2541 N N . LEU A 1 335 ? -3.883 8.301 -14.480 1.00 95.81 335 LEU A N 1
ATOM 2542 C CA . LEU A 1 335 ? -3.165 8.293 -13.199 1.00 95.81 335 LEU A CA 1
ATOM 2543 C C . LEU A 1 335 ? -1.698 8.709 -13.351 1.00 95.81 335 LEU A C 1
ATOM 2545 O O . LEU A 1 335 ? -1.175 9.424 -12.497 1.00 95.81 335 LEU A O 1
ATOM 2549 N N . GLU A 1 336 ? -1.052 8.297 -14.438 1.00 96.25 336 GLU A N 1
ATOM 2550 C CA . GLU A 1 336 ? 0.321 8.674 -14.773 1.00 96.25 336 GLU A CA 1
ATOM 2551 C C . GLU A 1 336 ? 0.423 10.188 -15.060 1.00 96.25 336 GLU A C 1
ATOM 2553 O O . GLU A 1 336 ? 1.303 10.863 -14.516 1.00 96.25 336 GLU A O 1
ATOM 2558 N N . TYR A 1 337 ? -0.529 10.763 -15.808 1.00 95.31 337 TYR A N 1
ATOM 2559 C CA . TYR A 1 337 ? -0.612 12.214 -16.055 1.00 95.31 337 TYR A CA 1
ATOM 2560 C C . TYR A 1 337 ? -0.828 13.045 -14.785 1.00 95.31 337 TYR A C 1
ATOM 2562 O O . TYR A 1 337 ? -0.270 14.139 -14.639 1.00 95.31 337 TYR A O 1
ATOM 2570 N N . LEU A 1 338 ? -1.610 12.535 -13.831 1.00 95.19 338 LEU A N 1
ATOM 2571 C CA . LEU A 1 338 ? -1.812 13.210 -12.550 1.00 95.19 338 LEU A CA 1
ATOM 2572 C C . LEU A 1 338 ? -0.497 13.395 -11.777 1.00 95.19 338 LEU A C 1
ATOM 2574 O O . LEU A 1 338 ? -0.343 14.388 -11.061 1.00 95.19 338 LEU A O 1
ATOM 2578 N N . THR A 1 339 ? 0.475 12.496 -11.945 1.00 93.56 339 THR A N 1
ATOM 2579 C CA . THR A 1 339 ? 1.786 12.615 -11.299 1.00 93.56 339 THR A CA 1
ATOM 2580 C C . THR A 1 339 ? 2.589 13.794 -11.836 1.00 93.56 339 THR A C 1
ATOM 2582 O O . THR A 1 339 ? 3.118 14.572 -11.038 1.00 93.56 339 THR A O 1
ATOM 2585 N N . SER A 1 340 ? 2.673 13.981 -13.159 1.00 93.44 340 SER A N 1
ATOM 2586 C CA . SER A 1 340 ? 3.399 15.130 -13.723 1.00 93.44 340 SER A CA 1
ATOM 2587 C C . SER A 1 340 ? 2.753 16.453 -13.304 1.00 93.44 340 SER A C 1
ATOM 2589 O O . SER A 1 340 ? 3.453 17.393 -12.920 1.00 93.44 340 SER A O 1
ATOM 2591 N N . LEU A 1 341 ? 1.415 16.499 -13.273 1.00 93.44 341 LEU A N 1
ATOM 2592 C CA . LEU A 1 341 ? 0.663 17.652 -12.780 1.00 93.44 341 LEU A CA 1
ATOM 2593 C C . LEU A 1 341 ? 0.979 17.951 -11.306 1.00 93.44 341 LEU A C 1
ATOM 2595 O O . LEU A 1 341 ? 1.317 19.088 -10.968 1.00 93.44 341 LEU A O 1
ATOM 2599 N N . ALA A 1 342 ? 0.929 16.941 -10.433 1.00 92.88 342 ALA A N 1
ATOM 2600 C CA . ALA A 1 342 ? 1.238 17.096 -9.012 1.00 92.88 342 ALA A CA 1
ATOM 2601 C C . ALA A 1 342 ? 2.674 17.602 -8.783 1.00 92.88 342 ALA A C 1
ATOM 2603 O O . ALA A 1 342 ? 2.892 18.479 -7.943 1.00 92.88 342 ALA A O 1
ATOM 2604 N N . ILE A 1 343 ? 3.647 17.113 -9.564 1.00 91.75 343 ILE A N 1
ATOM 2605 C CA . ILE A 1 343 ? 5.041 17.580 -9.516 1.00 91.75 343 ILE A CA 1
ATOM 2606 C C . ILE A 1 343 ? 5.133 19.064 -9.888 1.00 91.75 343 ILE A C 1
ATOM 2608 O O . ILE A 1 343 ? 5.784 19.831 -9.173 1.00 91.75 343 ILE A O 1
ATOM 2612 N N . ASN A 1 344 ? 4.481 19.487 -10.973 1.00 92.81 344 ASN A N 1
ATOM 2613 C CA . ASN A 1 344 ? 4.523 20.880 -11.425 1.00 92.81 344 ASN A CA 1
ATOM 2614 C C . ASN A 1 344 ? 3.873 21.831 -10.417 1.00 92.81 344 ASN A C 1
ATOM 2616 O O . ASN A 1 344 ? 4.467 22.855 -10.072 1.00 92.81 344 ASN A O 1
ATOM 2620 N N . ILE A 1 345 ? 2.708 21.468 -9.872 1.00 93.56 345 ILE A N 1
ATOM 2621 C CA . ILE A 1 345 ? 2.062 22.227 -8.791 1.00 93.56 345 ILE A CA 1
ATOM 2622 C C . ILE A 1 345 ? 3.002 22.299 -7.580 1.00 93.56 345 ILE A C 1
ATOM 2624 O O . ILE A 1 345 ? 3.236 23.379 -7.034 1.00 93.56 345 ILE A O 1
ATOM 2628 N N . GLY A 1 346 ? 3.609 21.175 -7.192 1.00 91.81 346 GLY A N 1
ATOM 2629 C CA . GLY A 1 346 ? 4.545 21.121 -6.072 1.00 91.81 346 GLY A CA 1
ATOM 2630 C C . GLY A 1 346 ? 5.746 22.046 -6.245 1.00 91.81 346 GLY A C 1
ATOM 2631 O O . GLY A 1 346 ? 6.118 22.754 -5.308 1.00 91.81 346 GLY A O 1
ATOM 2632 N N . ARG A 1 347 ? 6.318 22.114 -7.452 1.00 90.62 347 ARG A N 1
ATOM 2633 C CA . ARG A 1 347 ? 7.398 23.056 -7.784 1.00 90.62 347 ARG A CA 1
ATOM 2634 C C . ARG A 1 347 ? 6.925 24.504 -7.713 1.00 90.62 347 ARG A C 1
ATOM 2636 O O . ARG A 1 347 ? 7.550 25.304 -7.019 1.00 90.62 347 ARG A O 1
ATOM 2643 N N . LYS A 1 348 ? 5.801 24.824 -8.362 1.00 91.81 348 LYS A N 1
ATOM 2644 C CA . LYS A 1 348 ? 5.238 26.183 -8.422 1.00 91.81 348 LYS A CA 1
ATOM 2645 C C . LYS A 1 348 ? 4.973 26.766 -7.033 1.00 91.81 348 LYS A C 1
ATOM 2647 O O . LYS A 1 348 ? 5.291 27.924 -6.785 1.00 91.81 348 LYS A O 1
ATOM 2652 N N . TYR A 1 349 ? 4.450 25.956 -6.114 1.00 93.06 349 TYR A N 1
ATOM 2653 C CA . TYR A 1 349 ? 4.123 26.380 -4.748 1.00 93.06 349 TYR A CA 1
ATOM 2654 C C . TYR A 1 349 ? 5.209 26.053 -3.712 1.00 93.06 349 TYR A C 1
ATOM 2656 O O . TYR A 1 349 ? 4.955 26.181 -2.515 1.00 93.06 349 TYR A O 1
ATOM 2664 N N . LYS A 1 350 ? 6.409 25.621 -4.137 1.00 89.50 350 LYS A N 1
ATOM 2665 C CA . LYS A 1 350 ? 7.521 25.220 -3.248 1.00 89.50 350 LYS A CA 1
ATOM 2666 C C . LYS A 1 350 ? 7.111 24.171 -2.196 1.00 89.50 350 LYS A C 1
ATOM 2668 O O . LYS A 1 350 ? 7.620 24.149 -1.079 1.00 89.50 350 LYS A O 1
ATOM 2673 N N . LYS A 1 351 ? 6.193 23.277 -2.570 1.00 86.88 351 LYS A N 1
ATOM 2674 C CA . LYS A 1 351 ? 5.701 22.140 -1.782 1.00 86.88 351 LYS A CA 1
ATOM 2675 C C . LYS A 1 351 ? 5.994 20.844 -2.550 1.00 86.88 351 LYS A C 1
ATOM 2677 O O . LYS A 1 351 ? 5.108 20.309 -3.207 1.00 86.88 351 LYS A O 1
ATOM 2682 N N . PRO A 1 352 ? 7.225 20.309 -2.501 1.00 75.44 352 PRO A N 1
ATOM 2683 C CA . PRO A 1 352 ? 7.640 19.189 -3.354 1.00 75.44 352 PRO A CA 1
ATOM 2684 C C . PRO A 1 352 ? 6.990 17.836 -3.001 1.00 75.44 352 PRO A C 1
ATOM 2686 O O . PRO A 1 352 ? 7.259 16.840 -3.664 1.00 75.44 352 PRO A O 1
ATOM 2689 N N . THR A 1 353 ? 6.156 17.776 -1.959 1.00 82.62 353 THR A N 1
ATOM 2690 C CA . THR A 1 353 ? 5.513 16.553 -1.452 1.00 82.62 353 THR A CA 1
ATOM 2691 C C . THR A 1 353 ? 3.983 16.622 -1.507 1.00 82.62 353 THR A C 1
ATOM 2693 O O . THR A 1 353 ? 3.296 16.163 -0.591 1.00 82.62 353 THR A O 1
ATOM 2696 N N . ILE A 1 354 ? 3.442 17.200 -2.583 1.00 85.75 354 ILE A N 1
ATOM 2697 C CA . ILE A 1 354 ? 2.001 17.190 -2.864 1.00 85.75 354 ILE A CA 1
ATOM 2698 C C . ILE A 1 354 ? 1.571 15.794 -3.322 1.00 85.75 354 ILE A C 1
ATOM 2700 O O . ILE A 1 354 ? 2.206 15.196 -4.186 1.00 85.75 354 ILE A O 1
ATOM 2704 N N . GLY A 1 355 ? 0.476 15.306 -2.745 1.00 86.56 355 GLY A N 1
ATOM 2705 C CA . GLY A 1 355 ? -0.292 14.168 -3.246 1.00 86.56 355 GLY A CA 1
ATOM 2706 C C . GLY A 1 355 ? -1.735 14.590 -3.520 1.00 86.56 355 GLY A C 1
ATOM 2707 O O . GLY A 1 355 ? -2.063 15.776 -3.444 1.00 86.56 355 GLY A O 1
ATOM 2708 N N . LEU A 1 356 ? -2.600 13.628 -3.830 1.00 91.44 356 LEU A N 1
ATOM 2709 C CA . LEU A 1 356 ? -3.996 13.893 -4.184 1.00 91.44 356 LEU A CA 1
ATOM 2710 C C . LEU A 1 356 ? -4.964 13.475 -3.082 1.00 91.44 356 LEU A C 1
ATOM 2712 O O . LEU A 1 356 ? -4.704 12.527 -2.341 1.00 91.44 356 LEU A O 1
ATOM 2716 N N . LYS A 1 357 ? -6.093 14.181 -3.010 1.00 91.56 357 LYS A N 1
ATOM 2717 C CA . LYS A 1 357 ? -7.243 13.832 -2.181 1.00 91.56 357 LYS A CA 1
ATOM 2718 C C . LYS A 1 357 ? -8.529 14.309 -2.860 1.00 91.56 357 LYS A C 1
ATOM 2720 O O . LYS A 1 357 ? -8.621 15.475 -3.229 1.00 91.56 357 LYS A O 1
ATOM 2725 N N . PHE A 1 358 ? -9.490 13.410 -3.022 1.00 90.06 358 PHE A N 1
ATOM 2726 C CA . PHE A 1 358 ? -10.819 13.651 -3.576 1.00 90.06 358 PHE A CA 1
ATOM 2727 C C . PHE A 1 358 ? -11.782 13.876 -2.402 1.00 90.06 358 PHE A C 1
ATOM 2729 O O . PHE A 1 358 ? -11.929 12.992 -1.551 1.00 90.06 358 PHE A O 1
ATOM 2736 N N . ILE A 1 359 ? -12.365 15.072 -2.296 1.00 85.88 359 ILE A N 1
ATOM 2737 C CA . ILE A 1 359 ? -13.182 15.495 -1.143 1.00 85.88 359 ILE A CA 1
ATOM 2738 C C . ILE A 1 359 ? -14.659 15.597 -1.478 1.00 85.88 359 ILE A C 1
ATOM 2740 O O . ILE A 1 359 ? -14.968 16.008 -2.617 1.00 85.88 359 ILE A O 1
#